Protein AF-0000000084942639 (afdb_homodimer)

pLDDT: mean 89.68, std 12.66, range [37.5, 98.88]

InterPro domains:
  IPR010310 Type VII secretion system ESAT-6-like [PF06013] (3-88)
  IPR010310 Type VII secretion system ESAT-6-like [TIGR03930] (3-90)
  IPR036689 ESAT-6-like superfamily [SSF140453] (2-95)

Foldseek 3Di:
DPDDPDALVVLLVVLVVLLVVLVVLVVVLVVVVVVLVVCVVVDDDDVSVVVSVVSVVCSVVSNVVSVVSNVSSVVSNVVSVVRVVVVVVVCVVVVVD/DPDDPDALVVLLVVLVVLLVVLVVLVVVLVVVVVVLVVCVVVDDDDVSVVVNVVSVVCSVVSNVVSVVSNVSSVVSNVVSVVRVVVVVVVCVVVVVD

Secondary structure (DSSP, 8-state):
-----S-HHHHHHHHHHHHHHHHHHHHHHHHHHHHHHHHHHH--SHHHHHHHHHHHHHHHHHHHHHHHHHHHHHHHHHHHHHHHHHHHHHHHHTT--/-----S-HHHHHHHHHHHHHHHHHHHHHHHHHHHHHHHHHHH--SHHHHHHHHHHHHHHHHHHHHHHHHHHHHHHHHHHHHHHHHHHHHHHHHTT--

Solvent-accessible surface area (backbone atoms only — not comparable to full-atom values): 9968 Å² total; per-residue (Å²): 126,53,65,66,79,64,54,43,67,57,32,42,54,51,18,49,51,29,40,52,48,20,52,50,49,50,48,50,51,53,54,47,54,54,50,50,54,52,44,59,73,37,46,45,55,72,72,56,48,54,52,50,53,52,45,64,65,37,48,61,52,44,51,48,46,27,52,50,31,40,50,48,17,52,50,29,42,52,51,18,5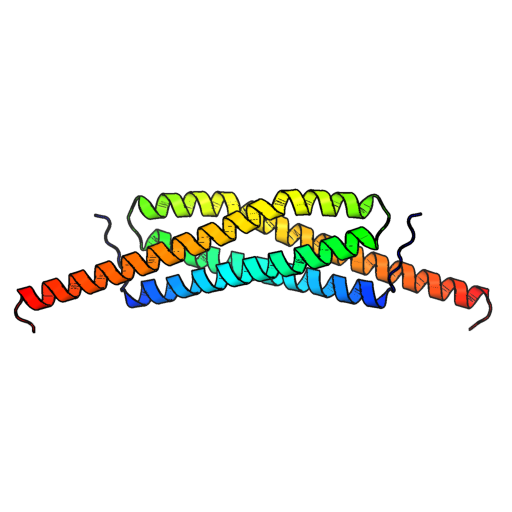0,52,48,50,52,49,53,50,52,50,36,53,72,70,58,69,103,127,52,65,65,77,63,53,41,66,55,32,42,54,51,17,49,52,29,39,52,48,20,52,50,49,50,50,49,50,53,55,48,53,54,50,49,55,54,46,59,72,37,46,46,54,72,73,57,47,56,53,51,52,53,46,63,63,37,47,60,51,44,50,49,45,27,52,50,30,40,51,49,16,52,50,29,43,51,52,19,50,52,48,51,51,49,52,51,52,52,37,54,72,68,56,70,104

Structure (mmCIF, N/CA/C/O backbone):
data_AF-0000000084942639-model_v1
#
loop_
_entity.id
_entity.type
_entity.pdbx_description
1 polymer 'ESAT-6-like protein'
#
loop_
_atom_site.group_PDB
_atom_site.id
_atom_site.type_symbol
_atom_site.label_atom_id
_atom_site.label_alt_id
_atom_site.label_comp_id
_atom_site.label_asym_id
_atom_site.label_entity_id
_atom_site.label_seq_id
_atom_site.pdbx_PDB_ins_code
_atom_site.Cartn_x
_atom_site.Cartn_y
_atom_site.Cartn_z
_atom_site.occupancy
_atom_site.B_iso_or_equiv
_atom_site.auth_seq_id
_atom_site.auth_comp_id
_atom_site.auth_asym_id
_atom_site.auth_atom_id
_atom_site.pdbx_PDB_model_num
ATOM 1 N N . MET A 1 1 ? -6.672 32.875 8.875 1 37.69 1 MET A N 1
ATOM 2 C CA . MET A 1 1 ? -5.816 31.703 8.766 1 37.69 1 MET A CA 1
ATOM 3 C C . MET A 1 1 ? -6.418 30.531 9.531 1 37.69 1 MET A C 1
ATOM 5 O O . MET A 1 1 ? -7.02 30.719 10.594 1 37.69 1 MET A O 1
ATOM 9 N N . GLY A 1 2 ? -6.871 29.438 8.836 1 47.56 2 GLY A N 1
ATOM 10 C CA . GLY A 1 2 ? -7.754 28.5 9.516 1 47.56 2 GLY A CA 1
ATOM 11 C C . GLY A 1 2 ? -7.117 27.859 10.734 1 47.56 2 GLY A C 1
ATOM 12 O O . GLY A 1 2 ? -5.891 27.812 10.852 1 47.56 2 GLY A O 1
ATOM 13 N N . GLN A 1 3 ? -7.633 27.953 11.875 1 55.88 3 GLN A N 1
ATOM 14 C CA . GLN A 1 3 ? -7.141 27.625 13.203 1 55.88 3 GLN A CA 1
ATOM 15 C C . GLN A 1 3 ? -6.754 26.156 13.305 1 55.88 3 GLN A C 1
ATOM 17 O O . GLN A 1 3 ? -7.527 25.281 12.914 1 55.88 3 GLN A O 1
ATOM 22 N N . ILE A 1 4 ? -5.469 25.828 13.211 1 61.69 4 ILE A N 1
ATOM 23 C CA . ILE A 1 4 ? -4.965 24.5 13.555 1 61.69 4 ILE A CA 1
ATOM 24 C C . ILE A 1 4 ? -5.184 24.25 15.047 1 61.69 4 ILE A C 1
ATOM 26 O O . ILE A 1 4 ? -4.719 25.016 15.891 1 61.69 4 ILE A O 1
ATOM 30 N N . ARG A 1 5 ? -6.113 23.344 15.359 1 74.81 5 ARG A N 1
ATOM 31 C CA . ARG A 1 5 ? -6.48 22.984 16.734 1 74.81 5 ARG A CA 1
ATOM 32 C C . ARG A 1 5 ? -5.695 21.781 17.219 1 74.81 5 ARG A C 1
ATOM 34 O O . ARG A 1 5 ? -6.25 20.906 17.891 1 74.81 5 ARG A O 1
ATOM 41 N N . VAL A 1 6 ? -4.559 21.594 16.703 1 83.69 6 VAL A N 1
ATOM 42 C CA . VAL A 1 6 ? -3.74 20.469 17.141 1 83.69 6 VAL A CA 1
ATOM 43 C C . VAL A 1 6 ? -2.377 20.969 17.609 1 83.69 6 VAL A C 1
ATOM 45 O O . VAL A 1 6 ? -1.886 21.984 17.125 1 83.69 6 VAL A O 1
ATOM 48 N N . SER A 1 7 ? -1.869 20.344 18.625 1 89.69 7 SER A N 1
ATOM 49 C CA . SER A 1 7 ? -0.554 20.719 19.141 1 89.69 7 SER A CA 1
ATOM 50 C C . SER A 1 7 ? 0.553 20.297 18.188 1 89.69 7 SER A C 1
ATOM 52 O O . SER A 1 7 ? 0.356 19.406 17.359 1 89.69 7 SER A O 1
ATOM 54 N N . PRO A 1 8 ? 1.707 20.953 18.297 1 93.5 8 PRO A N 1
ATOM 55 C CA . PRO A 1 8 ? 2.859 20.516 17.5 1 93.5 8 PRO A CA 1
ATOM 56 C C . PRO A 1 8 ? 3.219 19.047 17.734 1 93.5 8 PRO A C 1
ATOM 58 O O . PRO A 1 8 ? 3.607 18.359 16.797 1 93.5 8 PRO A O 1
ATOM 61 N N . GLU A 1 9 ? 3.051 18.594 18.938 1 94.81 9 GLU A N 1
ATOM 62 C CA . GLU A 1 9 ? 3.363 17.203 19.266 1 94.81 9 GLU A CA 1
ATOM 63 C C . GLU A 1 9 ? 2.438 16.25 18.531 1 94.81 9 GLU A C 1
ATOM 65 O O . GLU A 1 9 ? 2.879 15.203 18.031 1 94.81 9 GLU A O 1
ATOM 70 N N . THR A 1 10 ? 1.245 16.625 18.531 1 93.81 10 THR A N 1
ATOM 71 C CA . THR A 1 10 ? 0.276 15.797 17.828 1 93.81 10 THR A CA 1
ATOM 72 C C . THR A 1 10 ? 0.592 15.758 16.328 1 93.81 10 THR A C 1
ATOM 74 O O . THR A 1 10 ? 0.53 14.695 15.703 1 93.81 10 THR A O 1
ATOM 77 N N . LEU A 1 11 ? 0.961 16.859 15.711 1 94 11 LEU A N 1
ATOM 78 C CA . LEU A 1 11 ? 1.327 16.938 14.305 1 94 11 LEU A CA 1
ATOM 79 C C . LEU A 1 11 ? 2.531 16.047 14.008 1 94 11 LEU A C 1
ATOM 81 O O . LEU A 1 11 ? 2.572 15.375 12.977 1 94 11 LEU A O 1
ATOM 85 N N . GLN A 1 12 ? 3.416 16.047 14.922 1 97.12 12 GLN A N 1
ATOM 86 C CA . GLN A 1 12 ? 4.609 15.227 14.742 1 97.12 12 GLN A CA 1
ATOM 87 C C . GLN A 1 12 ? 4.266 13.742 14.789 1 97.12 12 GLN A C 1
ATOM 89 O O . GLN A 1 12 ? 4.832 12.938 14.047 1 97.12 12 GLN A O 1
ATOM 94 N N . THR A 1 13 ? 3.402 13.406 15.727 1 96.94 13 THR A N 1
ATOM 95 C CA . THR A 1 13 ? 2.969 12.016 15.828 1 96.94 13 THR A CA 1
ATOM 96 C C . THR A 1 13 ? 2.287 11.57 14.539 1 96.94 13 THR A C 1
ATOM 98 O O . THR A 1 13 ? 2.572 10.484 14.023 1 96.94 13 THR A O 1
ATOM 101 N N . ARG A 1 14 ? 1.437 12.367 14 1 95.44 14 ARG A N 1
ATOM 102 C CA . ARG A 1 14 ? 0.753 12.039 12.75 1 95.44 14 ARG A CA 1
ATOM 103 C C . ARG A 1 14 ? 1.741 11.961 11.594 1 95.44 14 ARG A C 1
ATOM 105 O O . ARG A 1 14 ? 1.619 11.086 10.727 1 95.44 14 ARG A O 1
ATOM 112 N N . ALA A 1 15 ? 2.66 12.875 11.562 1 97.94 15 ALA A N 1
ATOM 113 C CA . ALA A 1 15 ? 3.695 12.859 10.539 1 97.94 15 ALA A CA 1
ATOM 114 C C . ALA A 1 15 ? 4.422 11.516 10.516 1 97.94 15 ALA A C 1
ATOM 116 O O . ALA A 1 15 ? 4.676 10.961 9.445 1 97.94 15 ALA A O 1
ATOM 117 N N . ARG A 1 16 ? 4.691 11 11.68 1 98.44 16 ARG A N 1
ATOM 118 C CA . ARG A 1 16 ? 5.395 9.727 11.773 1 98.44 16 ARG A CA 1
ATOM 119 C C . ARG A 1 16 ? 4.539 8.586 11.234 1 98.44 16 ARG A C 1
ATOM 121 O O . ARG A 1 16 ? 5.062 7.633 10.648 1 98.44 16 ARG A O 1
ATOM 128 N N . GLU A 1 17 ? 3.273 8.672 11.5 1 98.38 17 GLU A N 1
ATOM 129 C CA . GLU A 1 17 ? 2.373 7.648 10.977 1 98.38 17 GLU A CA 1
ATOM 130 C C . GLU A 1 17 ? 2.359 7.652 9.453 1 98.38 17 GLU A C 1
ATOM 132 O O . GLU A 1 17 ? 2.359 6.59 8.82 1 98.38 17 GLU A O 1
ATOM 137 N N . TYR A 1 18 ? 2.332 8.805 8.875 1 98.5 18 TYR A N 1
ATOM 138 C CA . TYR A 1 18 ? 2.371 8.906 7.422 1 98.5 18 TYR A CA 1
ATOM 139 C C . TYR A 1 18 ? 3.707 8.422 6.875 1 98.5 18 TYR A C 1
ATOM 141 O O . TYR A 1 18 ? 3.758 7.766 5.832 1 98.5 18 TYR A O 1
ATOM 149 N N . ASN A 1 19 ? 4.738 8.773 7.512 1 98.88 19 ASN A N 1
ATOM 150 C CA . ASN A 1 19 ? 6.062 8.312 7.105 1 98.88 19 ASN A CA 1
ATOM 151 C C . ASN A 1 19 ? 6.16 6.793 7.137 1 98.88 19 ASN A C 1
ATOM 153 O O . ASN A 1 19 ? 6.637 6.176 6.184 1 98.88 19 ASN A O 1
ATOM 157 N N . LYS A 1 20 ? 5.738 6.219 8.25 1 98.81 20 LYS A N 1
ATOM 158 C CA . LYS A 1 20 ? 5.746 4.766 8.383 1 98.81 20 LYS A CA 1
ATOM 159 C C . LYS A 1 20 ? 4.926 4.105 7.281 1 98.81 20 LYS A C 1
ATOM 161 O O . LYS A 1 20 ? 5.367 3.125 6.676 1 98.81 20 LYS A O 1
ATOM 166 N N . ALA A 1 21 ? 3.758 4.645 7.051 1 98.81 21 ALA A N 1
ATOM 167 C CA . ALA A 1 21 ? 2.887 4.086 6.023 1 98.81 21 ALA A CA 1
ATOM 168 C C . ALA A 1 21 ? 3.531 4.188 4.645 1 98.81 21 ALA A C 1
ATOM 170 O O . ALA A 1 21 ? 3.486 3.236 3.857 1 98.81 21 ALA A O 1
ATOM 171 N N . SER A 1 22 ? 4.09 5.34 4.328 1 98.88 22 SER A N 1
ATOM 172 C CA . SER A 1 22 ? 4.77 5.523 3.049 1 98.88 22 SER A CA 1
ATOM 173 C C . SER A 1 22 ? 5.867 4.484 2.854 1 98.88 22 SER A C 1
ATOM 175 O O . SER A 1 22 ? 5.957 3.863 1.792 1 98.88 22 SER A O 1
ATOM 177 N N . ASN A 1 23 ? 6.668 4.246 3.873 1 98.81 23 ASN A N 1
ATOM 178 C CA . ASN A 1 23 ? 7.762 3.281 3.812 1 98.81 23 ASN A CA 1
ATOM 179 C C . ASN A 1 23 ? 7.242 1.854 3.652 1 98.81 23 ASN A C 1
ATOM 181 O O . ASN A 1 23 ? 7.809 1.064 2.896 1 98.81 23 ASN A O 1
ATOM 185 N N . GLU A 1 24 ? 6.199 1.551 4.383 1 98.75 24 GLU A N 1
ATOM 186 C CA . GLU A 1 24 ? 5.621 0.213 4.293 1 98.75 24 GLU A CA 1
ATOM 187 C C . GLU A 1 24 ? 5.059 -0.051 2.898 1 98.75 24 GLU A C 1
ATOM 189 O O . GLU A 1 24 ? 5.258 -1.131 2.338 1 98.75 24 GLU A O 1
ATOM 194 N N . VAL A 1 25 ? 4.371 0.909 2.336 1 98.81 25 VAL A N 1
ATOM 195 C CA . VAL A 1 25 ? 3.82 0.755 0.995 1 98.81 25 VAL A CA 1
ATOM 196 C C . VAL A 1 25 ? 4.953 0.546 -0.009 1 98.81 25 VAL A C 1
ATOM 198 O O . VAL A 1 25 ? 4.867 -0.328 -0.875 1 98.81 25 VAL A O 1
ATOM 201 N N . ASN A 1 26 ? 6 1.35 0.105 1 98.75 26 ASN A N 1
ATOM 202 C CA . ASN A 1 26 ? 7.141 1.211 -0.795 1 98.75 26 ASN A CA 1
ATOM 203 C C . ASN A 1 26 ? 7.785 -0.166 -0.671 1 98.75 26 ASN A C 1
ATOM 205 O O . ASN A 1 26 ? 8.18 -0.765 -1.675 1 98.75 26 ASN A O 1
ATOM 209 N N . SER A 1 27 ? 7.918 -0.622 0.522 1 98.69 27 SER A N 1
ATOM 210 C CA . SER A 1 27 ? 8.5 -1.937 0.761 1 98.69 27 SER A CA 1
ATOM 211 C C . SER A 1 27 ? 7.652 -3.041 0.145 1 98.69 27 SER A C 1
ATOM 213 O O . SER A 1 27 ? 8.18 -3.949 -0.505 1 98.69 27 SER A O 1
ATOM 215 N N . ILE A 1 28 ? 6.363 -2.949 0.352 1 98.69 28 ILE A N 1
ATOM 216 C CA . ILE A 1 28 ? 5.438 -3.928 -0.204 1 98.69 28 ILE A CA 1
ATOM 217 C C . ILE A 1 28 ? 5.539 -3.93 -1.728 1 98.69 28 ILE 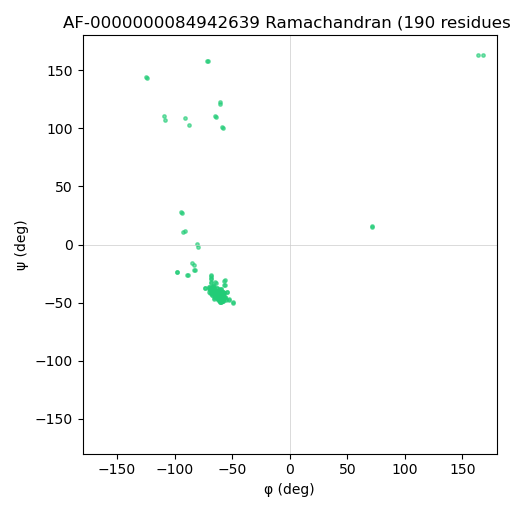A C 1
ATOM 219 O O . ILE A 1 28 ? 5.664 -4.988 -2.346 1 98.69 28 ILE A O 1
ATOM 223 N N . LEU A 1 29 ? 5.488 -2.773 -2.328 1 98.69 29 LEU A N 1
ATOM 224 C CA . LEU A 1 29 ? 5.562 -2.645 -3.779 1 98.69 29 LEU A CA 1
ATOM 225 C C . LEU A 1 29 ? 6.859 -3.24 -4.312 1 98.69 29 LEU A C 1
ATOM 227 O O . LEU A 1 29 ? 6.855 -3.943 -5.328 1 98.69 29 LEU A O 1
ATOM 231 N N . SER A 1 30 ? 7.957 -2.906 -3.65 1 98.19 30 SER A N 1
ATOM 232 C CA . SER A 1 30 ? 9.258 -3.426 -4.066 1 98.19 30 SER A CA 1
ATOM 233 C C . SER A 1 30 ? 9.289 -4.949 -4.004 1 98.19 30 SER A C 1
ATOM 235 O O . SER A 1 30 ? 9.695 -5.609 -4.961 1 98.19 30 SER A O 1
ATOM 237 N N . ASN A 1 31 ? 8.867 -5.512 -2.895 1 97.94 31 ASN A N 1
ATOM 238 C CA . ASN A 1 31 ? 8.828 -6.961 -2.723 1 97.94 31 ASN A CA 1
ATOM 239 C C . ASN A 1 31 ? 7.953 -7.625 -3.781 1 97.94 31 ASN A C 1
ATOM 241 O O . ASN A 1 31 ? 8.359 -8.617 -4.395 1 97.94 31 ASN A O 1
ATOM 245 N N . LEU A 1 32 ? 6.77 -7.082 -4.047 1 98.38 32 LEU A N 1
ATOM 246 C CA . LEU A 1 32 ? 5.82 -7.672 -4.984 1 98.38 32 LEU A CA 1
ATOM 247 C C . LEU A 1 32 ? 6.324 -7.551 -6.418 1 98.38 32 LEU A C 1
ATOM 249 O O . LEU A 1 32 ? 6.051 -8.414 -7.25 1 98.38 32 LEU A O 1
ATOM 253 N N . THR A 1 33 ? 6.973 -6.438 -6.707 1 97.5 33 THR A N 1
ATOM 254 C CA . THR A 1 33 ? 7.559 -6.289 -8.039 1 97.5 33 THR A CA 1
ATOM 255 C C . THR A 1 33 ? 8.531 -7.43 -8.328 1 97.5 33 THR A C 1
ATOM 257 O O . THR A 1 33 ? 8.508 -8 -9.422 1 97.5 33 THR A O 1
ATOM 260 N N . GLY A 1 34 ? 9.352 -7.801 -7.328 1 95.44 34 GLY A N 1
ATOM 261 C CA . GLY A 1 34 ? 10.234 -8.945 -7.477 1 95.44 34 GLY A CA 1
ATOM 262 C C . GLY A 1 34 ? 9.492 -10.258 -7.645 1 95.44 34 GLY A C 1
ATOM 263 O O . GLY A 1 34 ? 9.828 -11.062 -8.516 1 95.44 34 GLY A O 1
ATOM 264 N N . LEU A 1 35 ? 8.484 -10.461 -6.863 1 94.19 35 LEU A N 1
ATOM 265 C CA . LEU A 1 35 ? 7.688 -11.68 -6.934 1 94.19 35 LEU A CA 1
ATOM 266 C C . LEU A 1 35 ? 6.992 -11.797 -8.289 1 94.19 35 LEU A C 1
ATOM 268 O O . LEU A 1 35 ? 6.957 -12.875 -8.883 1 94.19 35 LEU A O 1
ATOM 272 N N . GLN A 1 36 ? 6.465 -10.695 -8.727 1 93.5 36 GLN A N 1
ATOM 273 C CA . GLN A 1 36 ? 5.773 -10.672 -10.008 1 93.5 36 GLN A CA 1
ATOM 274 C C . GLN A 1 36 ? 6.719 -11.023 -11.148 1 93.5 36 GLN A C 1
ATOM 276 O O . GLN A 1 36 ? 6.348 -11.766 -12.062 1 93.5 36 GLN A O 1
ATOM 281 N N . GLN A 1 37 ? 7.902 -10.531 -11.172 1 90.31 37 GLN A N 1
ATOM 282 C CA . GLN A 1 37 ? 8.898 -10.844 -12.188 1 90.31 37 GLN A CA 1
ATOM 283 C C . GLN A 1 37 ? 9.242 -12.328 -12.188 1 90.31 37 GLN A C 1
ATOM 285 O O . GLN A 1 37 ? 9.344 -12.953 -13.25 1 90.31 37 GLN A O 1
ATOM 290 N N . THR A 1 38 ? 9.406 -12.867 -11.008 1 89.19 38 THR A N 1
ATOM 291 C CA . THR A 1 38 ? 9.703 -14.289 -10.867 1 89.19 38 THR A CA 1
ATOM 292 C C . THR A 1 38 ? 8.547 -15.141 -11.383 1 89.19 38 THR A C 1
ATOM 294 O O . THR A 1 38 ? 8.766 -16.094 -12.133 1 89.19 38 THR A O 1
ATOM 297 N N . LEU A 1 39 ? 7.344 -14.758 -11.031 1 87.12 39 LEU A N 1
ATOM 298 C CA . LEU A 1 39 ? 6.152 -15.5 -11.445 1 87.12 39 LEU A CA 1
ATOM 299 C C . LEU A 1 39 ? 5.988 -15.445 -12.961 1 87.12 39 LEU A C 1
ATOM 301 O O . LEU A 1 39 ? 5.645 -16.453 -13.586 1 87.12 39 LEU A O 1
ATOM 305 N N . ALA A 1 40 ? 6.152 -14.297 -13.484 1 83.75 40 ALA A N 1
ATOM 306 C CA . ALA A 1 40 ? 6.031 -14.133 -14.93 1 83.75 40 ALA A CA 1
ATOM 307 C C . ALA A 1 40 ? 6.992 -15.055 -15.672 1 83.75 40 ALA A C 1
ATOM 309 O O . ALA A 1 40 ? 6.684 -15.547 -16.75 1 83.75 40 ALA A O 1
ATOM 310 N N . SER A 1 41 ? 8.141 -15.352 -15.062 1 83.44 41 SER A N 1
ATOM 311 C CA . SER A 1 41 ? 9.148 -16.188 -15.703 1 83.44 41 SER A CA 1
ATOM 312 C C . SER A 1 41 ? 8.828 -17.672 -15.516 1 83.44 41 SER A C 1
ATOM 314 O O . SER A 1 41 ? 9.32 -18.516 -16.266 1 83.44 41 SER A O 1
ATOM 316 N N . GLU A 1 42 ? 8.078 -17.953 -14.539 1 79.38 42 GLU A N 1
ATOM 317 C CA . GLU A 1 42 ? 7.805 -19.344 -14.172 1 79.38 42 GLU A CA 1
ATOM 318 C C . GLU A 1 42 ? 6.477 -19.812 -14.75 1 79.38 42 GLU A C 1
ATOM 320 O O . GLU A 1 42 ? 6.234 -21.016 -14.859 1 79.38 42 GLU A O 1
ATOM 325 N N . TRP A 1 43 ? 5.648 -18.828 -15.008 1 72.25 43 TRP A N 1
ATOM 326 C CA . TRP A 1 43 ? 4.285 -19.156 -15.414 1 72.25 43 TRP A CA 1
ATOM 327 C C . TRP A 1 43 ? 4.07 -18.828 -16.891 1 72.25 43 TRP A C 1
ATOM 329 O O . TRP A 1 43 ? 4.434 -17.75 -17.359 1 72.25 43 TRP A O 1
ATOM 339 N N . GLU A 1 44 ? 3.934 -19.953 -17.641 1 67.06 44 GLU A N 1
ATOM 340 C CA . GLU A 1 44 ? 3.535 -19.781 -19.047 1 67.06 44 GLU A CA 1
ATOM 341 C C . GLU A 1 44 ? 2.018 -19.828 -19.188 1 67.06 44 GLU A C 1
ATOM 343 O O . GLU A 1 44 ? 1.348 -20.656 -18.578 1 67.06 44 GLU A O 1
ATOM 348 N N . GLY A 1 45 ? 1.36 -18.594 -19.5 1 68 45 GLY A N 1
ATOM 349 C CA . GLY A 1 45 ? -0.061 -18.688 -19.781 1 68 45 GLY A CA 1
ATOM 350 C C . GLY A 1 45 ? -0.778 -17.359 -19.719 1 68 45 GLY A C 1
ATOM 351 O O . GLY A 1 45 ? -0.272 -16.406 -19.125 1 68 45 GLY A O 1
ATOM 352 N N . GLN A 1 46 ? -1.914 -17.438 -20.312 1 68.38 46 GLN A N 1
ATOM 353 C CA . GLN A 1 46 ? -2.738 -16.25 -20.531 1 68.38 46 GLN A CA 1
ATOM 354 C C . GLN A 1 46 ? -3.277 -15.703 -19.203 1 68.38 46 GLN A C 1
ATOM 356 O O . GLN A 1 46 ? -3.438 -14.492 -19.047 1 68.38 46 GLN A O 1
ATOM 361 N N . ALA A 1 47 ? -3.473 -16.625 -18.234 1 68.75 47 ALA A N 1
ATOM 362 C CA . ALA A 1 47 ? -4.113 -16.172 -17 1 68.75 47 ALA A CA 1
ATOM 363 C C . ALA A 1 47 ? -3.225 -15.188 -16.234 1 68.75 47 ALA A C 1
ATOM 365 O O . ALA A 1 47 ? -3.699 -14.156 -15.766 1 68.75 47 ALA A O 1
ATOM 366 N N . PHE A 1 48 ? -1.963 -15.398 -16.266 1 79.62 48 PHE A N 1
ATOM 367 C CA . PHE A 1 48 ? -1.075 -14.539 -15.492 1 79.62 48 PHE A CA 1
ATOM 368 C C . PHE A 1 48 ? -0.76 -13.258 -16.25 1 79.62 48 PHE A C 1
ATOM 370 O O . PHE A 1 48 ? -0.426 -12.242 -15.648 1 79.62 48 PHE A O 1
ATOM 377 N N . GLN A 1 49 ? -1.011 -13.359 -17.469 1 86.12 49 GLN A N 1
ATOM 378 C CA . GLN A 1 49 ? -0.778 -12.156 -18.266 1 86.12 49 GLN A CA 1
ATOM 379 C C . GLN A 1 49 ? -1.766 -11.055 -17.891 1 86.12 49 GLN A C 1
ATOM 381 O O . GLN A 1 49 ? -1.408 -9.875 -17.875 1 86.12 49 GLN A O 1
ATOM 386 N N . GLY A 1 50 ? -2.967 -11.445 -17.625 1 89.75 50 GLY A N 1
ATOM 387 C CA . GLY A 1 50 ? -3.959 -10.477 -17.188 1 89.75 50 GLY A CA 1
ATOM 388 C C . GLY A 1 50 ? -3.621 -9.828 -15.859 1 89.75 50 GLY A C 1
ATOM 389 O O . GLY A 1 50 ? -3.713 -8.609 -15.711 1 89.75 50 GLY A O 1
ATOM 390 N N . PHE A 1 51 ? -3.141 -10.664 -14.992 1 92.69 51 PHE A N 1
ATOM 391 C CA . PHE A 1 51 ? -2.754 -10.141 -13.688 1 92.69 51 PHE A CA 1
ATOM 392 C C . PHE A 1 51 ? -1.545 -9.219 -13.812 1 92.69 51 PHE A C 1
ATOM 394 O O . PHE A 1 51 ? -1.488 -8.172 -13.164 1 92.69 51 PHE A O 1
ATOM 401 N N . ASP A 1 52 ? -0.645 -9.664 -14.586 1 93.12 52 ASP A N 1
ATOM 402 C CA . ASP A 1 52 ? 0.561 -8.867 -14.797 1 93.12 52 ASP A CA 1
ATOM 403 C C . ASP A 1 52 ? 0.22 -7.5 -15.375 1 93.12 52 ASP A C 1
ATOM 405 O O . ASP A 1 52 ? 0.773 -6.484 -14.953 1 93.12 52 ASP A O 1
ATOM 409 N N . ARG A 1 53 ? -0.66 -7.457 -16.344 1 94.56 53 ARG A N 1
ATOM 410 C CA . ARG A 1 53 ? -1.085 -6.203 -16.953 1 94.56 53 ARG A CA 1
ATOM 411 C C . ARG A 1 53 ? -1.725 -5.277 -15.922 1 94.56 53 ARG A C 1
ATOM 413 O O . ARG A 1 53 ? -1.393 -4.094 -15.852 1 94.56 53 ARG A O 1
ATOM 420 N N . GLN A 1 54 ? -2.627 -5.859 -15.188 1 96.56 54 GLN A N 1
ATOM 421 C CA . GLN A 1 54 ? -3.289 -5.059 -14.164 1 96.56 54 GLN A CA 1
ATOM 422 C C . GLN A 1 54 ? -2.289 -4.562 -13.125 1 96.56 54 GLN A C 1
ATOM 424 O O . GLN A 1 54 ? -2.369 -3.418 -12.672 1 96.56 54 GLN A O 1
ATOM 429 N N . PHE A 1 55 ? -1.376 -5.375 -12.727 1 97.88 55 PHE A N 1
ATOM 430 C CA . PHE A 1 55 ? -0.343 -5.004 -11.766 1 97.88 55 PHE A CA 1
ATOM 431 C C . PHE A 1 55 ? 0.461 -3.812 -12.266 1 97.88 55 PHE A C 1
ATOM 433 O O . PHE A 1 55 ? 0.655 -2.836 -11.539 1 97.88 55 PHE A O 1
ATOM 440 N N . ASN A 1 56 ? 0.868 -3.889 -13.438 1 97.06 56 ASN A N 1
ATOM 441 C CA . ASN A 1 56 ? 1.706 -2.844 -14.016 1 97.06 56 ASN A CA 1
ATOM 442 C C . ASN A 1 56 ? 0.931 -1.544 -14.203 1 97.06 56 ASN A C 1
ATOM 444 O O . ASN A 1 56 ? 1.511 -0.457 -14.156 1 97.06 56 ASN A O 1
ATOM 448 N N . GLU A 1 57 ? -0.35 -1.624 -14.359 1 98.12 57 GLU A N 1
ATOM 449 C CA . GLU A 1 57 ? -1.201 -0.442 -14.461 1 98.12 57 GLU A CA 1
ATOM 450 C C . GLU A 1 57 ? -1.372 0.234 -13.102 1 98.12 57 GLU A C 1
ATOM 452 O O . GLU A 1 57 ? -1.397 1.464 -13.016 1 98.12 57 GLU A O 1
ATOM 457 N N . LEU A 1 58 ? -1.453 -0.574 -12.141 1 98.56 58 LEU A N 1
ATOM 458 C CA . LEU A 1 58 ? -1.778 -0.046 -10.82 1 98.56 58 LEU A CA 1
ATOM 459 C C . LEU A 1 58 ? -0.513 0.352 -10.07 1 98.56 58 LEU A C 1
ATOM 461 O O . LEU A 1 58 ? -0.551 1.227 -9.195 1 98.56 58 LEU A O 1
ATOM 465 N N . LYS A 1 59 ? 0.61 -0.265 -10.391 1 98.56 59 LYS A N 1
ATOM 466 C CA . LYS A 1 59 ? 1.873 -0.056 -9.688 1 98.56 59 LYS A CA 1
ATOM 467 C C . LYS A 1 59 ? 2.221 1.428 -9.609 1 98.56 59 LYS A C 1
ATOM 469 O O . LYS A 1 59 ? 2.527 1.944 -8.531 1 98.56 59 LYS A O 1
ATOM 474 N N . PRO A 1 60 ? 2.133 2.189 -10.672 1 98.5 60 PRO A N 1
ATOM 475 C CA . PRO A 1 60 ? 2.475 3.611 -10.586 1 98.5 60 PRO A CA 1
ATOM 476 C C . PRO A 1 60 ? 1.522 4.391 -9.68 1 98.5 60 PRO A C 1
ATOM 478 O O . PRO A 1 60 ? 1.929 5.367 -9.047 1 98.5 60 PRO A O 1
ATOM 481 N N . LYS A 1 61 ? 0.292 3.998 -9.633 1 98.69 61 LYS A N 1
ATOM 482 C CA . LYS A 1 61 ? -0.67 4.672 -8.766 1 98.69 61 LYS A CA 1
ATOM 483 C C . LYS A 1 61 ? -0.364 4.41 -7.293 1 98.69 61 LYS A C 1
ATOM 485 O O . LYS A 1 61 ? -0.504 5.305 -6.453 1 98.69 61 LYS A O 1
ATOM 490 N N . VAL A 1 62 ? 0.027 3.242 -6.996 1 98.75 62 VAL A N 1
ATOM 491 C CA . VAL A 1 62 ? 0.415 2.896 -5.633 1 98.75 62 VAL A CA 1
ATOM 492 C C . VAL A 1 62 ? 1.671 3.668 -5.242 1 98.75 62 VAL A C 1
ATOM 494 O O . VAL A 1 62 ? 1.786 4.145 -4.109 1 98.75 62 VAL A O 1
ATOM 497 N N . ARG A 1 63 ? 2.6 3.768 -6.152 1 98.75 63 ARG A N 1
ATOM 498 C CA . ARG A 1 63 ? 3.795 4.566 -5.902 1 98.75 63 ARG A CA 1
ATOM 499 C C . ARG A 1 63 ? 3.438 6.027 -5.652 1 98.75 63 ARG A C 1
ATOM 501 O O . ARG A 1 63 ? 3.98 6.656 -4.742 1 98.75 63 ARG A O 1
ATOM 508 N N . GLU A 1 64 ? 2.568 6.52 -6.457 1 98.81 64 GLU A N 1
ATOM 509 C CA . GLU A 1 64 ? 2.096 7.887 -6.266 1 98.81 64 GLU A CA 1
ATOM 510 C C . GLU A 1 64 ? 1.474 8.07 -4.887 1 98.81 64 GLU A C 1
ATOM 512 O O . GLU A 1 64 ? 1.645 9.109 -4.254 1 98.81 64 GLU A O 1
ATOM 517 N N . PHE A 1 65 ? 0.75 7.109 -4.5 1 98.81 65 PHE A N 1
ATOM 518 C CA . PHE A 1 65 ? 0.149 7.148 -3.172 1 98.81 65 PHE A CA 1
ATOM 519 C C . PHE A 1 65 ? 1.223 7.234 -2.094 1 98.81 65 PHE A C 1
ATOM 521 O O . PHE A 1 65 ? 1.143 8.078 -1.196 1 98.81 65 PHE A O 1
ATOM 528 N N . ALA A 1 66 ? 2.232 6.391 -2.17 1 98.81 66 ALA A N 1
ATOM 529 C CA . ALA A 1 66 ? 3.326 6.438 -1.202 1 98.81 66 ALA A CA 1
ATOM 530 C C . ALA A 1 66 ? 3.996 7.809 -1.195 1 98.81 66 ALA A C 1
ATOM 532 O O . ALA A 1 66 ? 4.34 8.336 -0.133 1 98.81 66 ALA A O 1
ATOM 533 N N . GLU A 1 67 ? 4.188 8.391 -2.332 1 98.81 67 GLU A N 1
ATOM 534 C CA . GLU A 1 67 ? 4.797 9.711 -2.451 1 98.81 67 GLU A CA 1
ATOM 535 C C . GLU A 1 67 ? 3.926 10.781 -1.796 1 98.81 67 GLU A C 1
ATOM 537 O O . GLU A 1 67 ? 4.438 11.695 -1.142 1 98.81 67 GLU A O 1
ATOM 542 N N . LEU A 1 68 ? 2.629 10.68 -2.08 1 98.62 68 LEU A N 1
ATOM 543 C CA . LEU A 1 68 ? 1.694 11.602 -1.443 1 98.62 68 LEU A CA 1
ATOM 544 C C . LEU A 1 68 ? 1.82 11.547 0.075 1 98.62 68 LEU A C 1
ATOM 546 O O . LEU A 1 68 ? 1.853 12.578 0.74 1 98.62 68 LEU A O 1
ATOM 550 N N . LEU A 1 69 ? 1.852 10.328 0.636 1 98.75 69 LEU A N 1
ATOM 551 C CA . LEU A 1 69 ? 1.975 10.148 2.078 1 98.75 69 LEU A CA 1
ATOM 552 C C . LEU A 1 69 ? 3.246 10.812 2.602 1 98.75 69 LEU A C 1
ATOM 554 O O . LEU A 1 69 ? 3.236 11.422 3.67 1 98.75 69 LEU A O 1
ATOM 558 N N . GLU A 1 70 ? 4.312 10.656 1.898 1 98.69 70 GLU A N 1
ATOM 559 C CA . GLU A 1 70 ? 5.566 11.297 2.281 1 98.69 70 GLU A CA 1
ATOM 560 C C . GLU A 1 70 ? 5.438 12.812 2.26 1 98.69 70 GLU A C 1
ATOM 562 O O . GLU A 1 70 ? 5.949 13.5 3.15 1 98.69 70 GLU A O 1
ATOM 567 N N . GLN A 1 71 ? 4.793 13.352 1.274 1 97.81 71 GLN A N 1
ATOM 568 C CA . GLN A 1 71 ? 4.57 14.797 1.191 1 97.81 71 GLN A CA 1
ATOM 569 C C . GLN A 1 71 ? 3.738 15.289 2.369 1 97.81 71 GLN A C 1
ATOM 571 O O . GLN A 1 71 ? 4.008 16.359 2.922 1 97.81 71 GLN A O 1
ATOM 576 N N . ILE A 1 72 ? 2.756 14.539 2.68 1 96.62 72 ILE A N 1
ATOM 577 C CA . ILE A 1 72 ? 1.931 14.898 3.828 1 96.62 72 ILE A CA 1
ATOM 578 C C . ILE A 1 72 ? 2.781 14.898 5.098 1 96.62 72 ILE A C 1
ATOM 580 O O .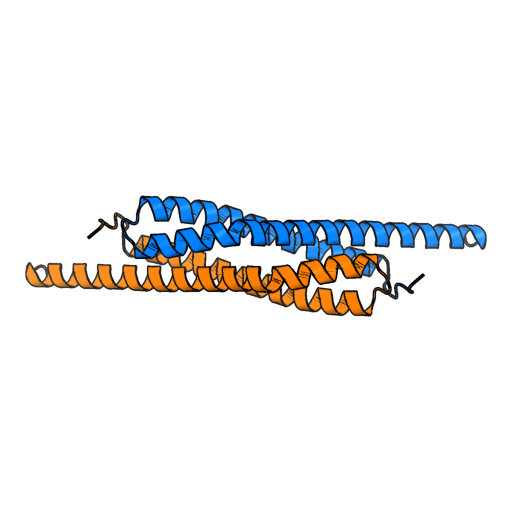 ILE A 1 72 ? 2.701 15.828 5.906 1 96.62 72 ILE A O 1
ATOM 584 N N . ASN A 1 73 ? 3.543 13.828 5.262 1 97.88 73 ASN A N 1
ATOM 585 C CA . ASN A 1 73 ? 4.48 13.773 6.379 1 97.88 73 ASN A CA 1
ATOM 586 C C . ASN A 1 73 ? 5.328 15.039 6.461 1 97.88 73 ASN A C 1
ATOM 588 O O . ASN A 1 73 ? 5.398 15.68 7.512 1 97.88 73 ASN A O 1
ATOM 592 N N . LEU A 1 74 ? 5.898 15.422 5.379 1 97.69 74 LEU A N 1
ATOM 593 C CA . LEU A 1 74 ? 6.793 16.578 5.348 1 97.69 74 LEU A CA 1
ATOM 594 C C . LEU A 1 74 ? 6.039 17.859 5.688 1 97.69 74 LEU A C 1
ATOM 596 O O . LEU A 1 74 ? 6.555 18.719 6.406 1 97.69 74 LEU A O 1
ATOM 600 N N . GLN A 1 75 ? 4.828 17.953 5.168 1 94 75 GLN A N 1
ATOM 601 C CA . GLN A 1 75 ? 4 19.125 5.457 1 94 75 GLN A CA 1
ATOM 602 C C . GLN A 1 75 ? 3.641 19.188 6.938 1 94 75 GLN A C 1
ATOM 604 O O . GLN A 1 75 ? 3.639 20.266 7.535 1 94 75 GLN A O 1
ATOM 609 N N . LEU A 1 76 ? 3.303 18.078 7.539 1 95.06 76 LEU A N 1
ATOM 610 C CA . LEU A 1 76 ? 2.936 18.016 8.953 1 95.06 76 LEU A CA 1
ATOM 611 C C . LEU A 1 76 ? 4.129 18.359 9.836 1 95.06 76 LEU A C 1
ATOM 613 O O . LEU A 1 76 ? 3.984 19.094 10.82 1 95.06 76 LEU A O 1
ATOM 617 N N . VAL A 1 77 ? 5.285 17.875 9.484 1 97.06 77 VAL A N 1
ATOM 618 C CA . VAL A 1 77 ? 6.5 18.188 10.234 1 97.06 77 VAL A CA 1
ATOM 619 C C . VAL A 1 77 ? 6.773 19.688 10.164 1 97.06 77 VAL A C 1
ATOM 621 O O . VAL A 1 77 ? 7.074 20.312 11.18 1 97.06 77 VAL A O 1
ATOM 624 N N . SER A 1 78 ? 6.676 20.219 8.969 1 95.56 78 SER A N 1
ATOM 625 C CA . SER A 1 78 ? 6.902 21.641 8.773 1 95.56 78 SER A CA 1
ATOM 626 C C . SER A 1 78 ? 5.914 22.484 9.586 1 95.56 78 SER A C 1
ATOM 628 O O . SER A 1 78 ? 6.297 23.469 10.219 1 95.56 78 SER A O 1
ATOM 630 N N . ALA A 1 79 ? 4.648 22.078 9.539 1 91.81 79 ALA A N 1
ATOM 631 C CA . ALA A 1 79 ? 3.619 22.781 10.305 1 91.81 79 ALA A CA 1
ATOM 632 C C . ALA A 1 79 ? 3.914 22.719 11.805 1 91.81 79 ALA A C 1
ATOM 634 O O . ALA A 1 79 ? 3.773 23.719 12.508 1 91.81 79 ALA A O 1
ATOM 635 N N . ALA A 1 80 ? 4.309 21.562 12.266 1 93.88 80 ALA A N 1
ATOM 636 C CA . ALA A 1 80 ? 4.645 21.391 13.68 1 93.88 80 ALA A CA 1
ATOM 637 C C . ALA A 1 80 ? 5.789 22.312 14.086 1 93.88 80 ALA A C 1
ATOM 639 O O . ALA A 1 80 ? 5.734 22.953 15.141 1 93.88 80 ALA A O 1
ATOM 640 N N . ARG A 1 81 ? 6.766 22.422 13.305 1 95.75 81 ARG A N 1
ATOM 641 C CA . ARG A 1 81 ? 7.922 23.266 13.57 1 95.75 81 ARG A CA 1
ATOM 642 C C . ARG A 1 81 ? 7.523 24.734 13.594 1 95.75 81 ARG A C 1
ATOM 644 O O . ARG A 1 81 ? 7.969 25.484 14.461 1 95.75 81 ARG A O 1
ATOM 651 N N . ALA A 1 82 ? 6.734 25.156 12.648 1 92.69 82 ALA A N 1
ATOM 652 C CA . ALA A 1 82 ? 6.273 26.531 12.586 1 92.69 82 ALA A CA 1
ATOM 653 C C . ALA A 1 82 ? 5.492 26.906 13.844 1 92.69 82 ALA A C 1
ATOM 655 O O . ALA A 1 82 ? 5.645 28.016 14.367 1 92.69 82 ALA A O 1
ATOM 656 N N . MET A 1 83 ? 4.75 26.047 14.32 1 89.5 83 MET A N 1
ATOM 657 C CA . MET A 1 83 ? 3.971 26.266 15.531 1 89.5 83 MET A CA 1
ATOM 658 C C . MET A 1 83 ? 4.887 26.438 16.75 1 89.5 83 MET A C 1
ATOM 660 O O . MET A 1 83 ? 4.656 27.297 17.594 1 89.5 83 MET A O 1
ATOM 664 N N . GLU A 1 84 ? 5.824 25.531 16.812 1 92.25 84 GLU A N 1
ATOM 665 C CA . GLU A 1 84 ? 6.773 25.609 17.922 1 92.25 84 GLU A CA 1
ATOM 666 C C . GLU A 1 84 ? 7.539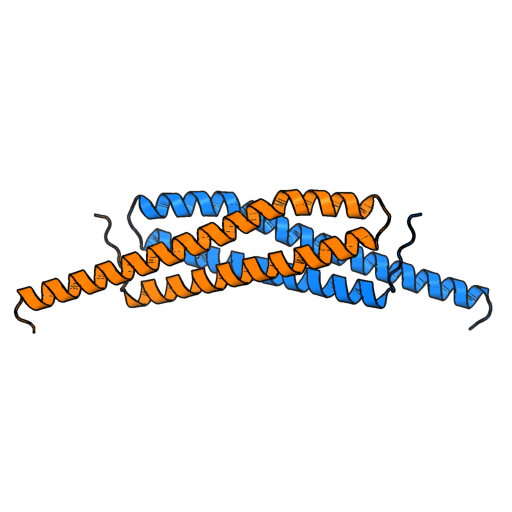 26.922 17.906 1 92.25 84 GLU A C 1
ATOM 668 O O . GLU A 1 84 ? 7.754 27.547 18.953 1 92.25 84 GLU A O 1
ATOM 673 N N . GLU A 1 85 ? 7.922 27.328 16.828 1 92.31 85 GLU A N 1
ATOM 674 C CA . GLU A 1 85 ? 8.648 28.594 16.688 1 92.31 85 GLU A CA 1
ATOM 675 C C . GLU A 1 85 ? 7.777 29.781 17.062 1 92.31 85 GLU A C 1
ATOM 677 O O . GLU A 1 85 ? 8.25 30.734 17.688 1 92.31 85 GLU A O 1
ATOM 682 N N . HIS A 1 86 ? 6.547 29.719 16.656 1 87.12 86 HIS A N 1
ATOM 683 C CA . HIS A 1 86 ? 5.605 30.766 16.984 1 87.12 86 HIS A CA 1
ATOM 684 C C . HIS A 1 86 ? 5.383 30.859 18.5 1 87.12 86 HIS A C 1
ATOM 686 O O . HIS A 1 86 ? 5.387 31.953 19.062 1 87.12 86 HIS A O 1
ATOM 692 N N . ASP A 1 87 ? 5.23 29.734 19.078 1 85.5 87 ASP A N 1
ATOM 693 C CA . ASP A 1 87 ? 5.023 29.703 20.531 1 85.5 87 ASP A CA 1
ATOM 694 C C . ASP A 1 87 ? 6.234 30.25 21.266 1 85.5 87 ASP A C 1
ATOM 696 O O . ASP A 1 87 ? 6.086 30.969 22.266 1 85.5 87 ASP A O 1
ATOM 700 N N . GLN A 1 88 ? 7.363 29.922 20.812 1 86.69 88 GLN A N 1
ATOM 701 C CA . GLN A 1 88 ? 8.586 30.422 21.438 1 86.69 88 GLN A CA 1
ATOM 702 C C . GLN A 1 88 ? 8.703 31.938 21.25 1 86.69 88 GLN A C 1
ATOM 704 O O . GLN A 1 88 ? 9.102 32.656 22.188 1 86.69 88 GLN A O 1
ATOM 709 N N . ALA A 1 89 ? 8.352 32.406 20.156 1 87.69 89 ALA A N 1
ATOM 710 C CA . ALA A 1 89 ? 8.422 33.844 19.859 1 87.69 89 ALA A CA 1
ATOM 711 C C . ALA A 1 89 ? 7.445 34.625 20.734 1 87.69 89 ALA A C 1
ATOM 713 O O . ALA A 1 89 ? 7.773 35.719 21.219 1 87.69 89 ALA A O 1
ATOM 714 N N . LEU A 1 90 ? 6.355 34.094 20.969 1 83.25 90 LEU A N 1
ATOM 715 C CA . LEU A 1 90 ? 5.348 34.719 21.812 1 83.25 90 LEU A CA 1
ATOM 716 C C . LEU A 1 90 ? 5.793 34.75 23.266 1 83.25 90 LEU A C 1
ATOM 718 O O . LEU A 1 90 ? 5.578 35.75 23.969 1 83.25 90 LEU A O 1
ATOM 722 N N . SER A 1 91 ? 6.383 33.594 23.625 1 85.06 91 SER A N 1
ATOM 723 C CA . SER A 1 91 ? 6.867 33.5 25 1 85.06 91 SER A CA 1
ATOM 724 C C . SER A 1 91 ? 7.961 34.531 25.266 1 85.06 91 SER A C 1
ATOM 726 O O . SER A 1 91 ? 8.008 35.156 26.344 1 85.06 91 SER A O 1
ATOM 728 N N . GLN A 1 92 ? 8.773 34.781 24.391 1 81.88 92 GLN A N 1
ATOM 729 C CA . GLN A 1 92 ? 9.852 35.75 24.516 1 81.88 92 GLN A CA 1
ATOM 730 C C . GLN A 1 92 ? 9.305 37.188 24.531 1 81.88 92 GLN A C 1
ATOM 732 O O . GLN A 1 92 ? 9.797 38.031 25.281 1 81.88 92 GLN A O 1
ATOM 737 N N . LYS A 1 93 ? 8.344 37.406 23.766 1 80.62 93 LYS A N 1
ATOM 738 C CA . LYS A 1 93 ? 7.742 38.75 23.688 1 80.62 93 LYS A CA 1
ATOM 739 C C . LYS A 1 93 ? 7.016 39.094 25 1 80.62 93 LYS A C 1
ATOM 741 O O . LYS A 1 93 ? 6.996 40.25 25.422 1 80.62 93 LYS A O 1
ATOM 746 N N . PHE A 1 94 ? 6.484 38.125 25.609 1 79.81 94 PHE A N 1
ATOM 747 C CA . PHE A 1 94 ? 5.746 38.375 26.844 1 79.81 94 PHE A CA 1
ATOM 748 C C . PHE A 1 94 ? 6.664 38.25 28.047 1 79.81 94 PHE A C 1
ATOM 750 O O . PHE A 1 94 ? 6.227 38.438 29.188 1 79.81 94 PHE A O 1
ATOM 757 N N . GLY A 1 95 ? 7.891 38.188 27.812 1 70.75 95 GLY A N 1
ATOM 758 C CA . GLY A 1 95 ? 8.891 38.219 28.875 1 70.75 95 GLY A CA 1
ATOM 759 C C . GLY A 1 95 ? 8.938 36.969 29.703 1 70.75 95 GLY A C 1
ATOM 760 O O . GLY A 1 95 ? 9.336 37 30.859 1 70.75 95 GLY A O 1
ATOM 761 N N . LEU A 1 96 ? 8.25 35.906 29.078 1 63.34 96 LEU A N 1
ATOM 762 C CA . LEU A 1 96 ? 8.164 34.719 29.906 1 63.34 96 LEU A CA 1
ATOM 763 C C . LEU A 1 96 ? 9.461 33.906 29.859 1 63.34 96 LEU A C 1
ATOM 765 O O . LEU A 1 96 ? 9.594 32.906 30.547 1 63.34 96 LEU A O 1
ATOM 769 N N . ASN A 1 97 ? 10.328 34.375 29.172 1 53.66 97 ASN A N 1
ATOM 770 C CA . ASN A 1 97 ? 11.625 33.75 29.422 1 53.66 97 ASN A CA 1
ATOM 771 C C . ASN A 1 97 ? 12.367 34.469 30.562 1 53.66 97 ASN A C 1
ATOM 773 O O . ASN A 1 97 ? 12.258 35.688 30.703 1 53.66 97 ASN A O 1
ATOM 777 N N . MET B 1 1 ? 0.028 -26.391 -23.109 1 37.5 1 MET B N 1
ATOM 778 C CA . MET B 1 1 ? -0.267 -25.797 -21.812 1 37.5 1 MET B CA 1
ATOM 779 C C . MET B 1 1 ? 1.01 -25.328 -21.125 1 37.5 1 MET B C 1
ATOM 781 O O . MET B 1 1 ? 2.059 -25.953 -21.234 1 37.5 1 MET B O 1
ATOM 785 N N . GLY B 1 2 ? 1.218 -23.969 -20.938 1 47.47 2 GLY B N 1
ATOM 786 C CA . GLY B 1 2 ? 2.559 -23.5 -20.625 1 47.47 2 GLY B CA 1
ATOM 787 C C . GLY B 1 2 ? 3.113 -24.062 -19.344 1 47.47 2 GLY B C 1
ATOM 788 O O . GLY B 1 2 ? 2.354 -24.5 -18.469 1 47.47 2 GLY B O 1
ATOM 789 N N . GLN B 1 3 ? 4.164 -24.719 -19.312 1 55.94 3 GLN B N 1
ATOM 790 C CA . GLN B 1 3 ? 4.793 -25.547 -18.281 1 55.94 3 GLN B CA 1
ATOM 791 C C . GLN B 1 3 ? 5.066 -24.734 -17.031 1 55.94 3 GLN B C 1
ATOM 793 O O . GLN B 1 3 ? 5.625 -23.641 -17.094 1 55.94 3 GLN B O 1
ATOM 798 N N . ILE B 1 4 ? 4.223 -24.875 -16.016 1 61.72 4 ILE B N 1
ATOM 799 C CA . ILE B 1 4 ? 4.531 -24.375 -14.68 1 61.72 4 ILE B CA 1
ATOM 800 C C . ILE B 1 4 ? 5.73 -25.125 -14.109 1 61.72 4 ILE B C 1
ATOM 802 O O . ILE B 1 4 ? 5.707 -26.344 -14.008 1 61.72 4 ILE B O 1
ATOM 806 N N . ARG B 1 5 ? 6.859 -24.406 -13.992 1 75 5 ARG B N 1
ATOM 807 C CA . ARG B 1 5 ? 8.117 -24.984 -13.508 1 75 5 ARG B CA 1
ATOM 808 C C . ARG B 1 5 ? 8.281 -24.75 -12.008 1 75 5 ARG B C 1
ATOM 810 O O . ARG B 1 5 ? 9.383 -24.438 -11.539 1 75 5 ARG B O 1
ATOM 817 N N . VAL B 1 6 ? 7.219 -24.641 -11.328 1 83.94 6 VAL B N 1
ATOM 818 C CA . VAL B 1 6 ? 7.309 -24.453 -9.891 1 83.94 6 VAL B CA 1
ATOM 819 C C . VAL B 1 6 ? 6.5 -25.516 -9.172 1 83.94 6 VAL B C 1
ATOM 821 O O . VAL B 1 6 ? 5.516 -26.031 -9.711 1 83.94 6 VAL B O 1
ATOM 824 N N . SER B 1 7 ? 7.004 -25.938 -8.047 1 89.88 7 SER B N 1
ATOM 825 C CA . SER B 1 7 ? 6.297 -26.938 -7.254 1 89.88 7 SER B CA 1
ATOM 826 C C . SER B 1 7 ? 5.043 -26.359 -6.613 1 89.88 7 SER B C 1
ATOM 828 O O . SER B 1 7 ? 4.926 -25.141 -6.457 1 89.88 7 SER B O 1
ATOM 830 N N . PRO B 1 8 ? 4.105 -27.25 -6.258 1 93.62 8 PRO B N 1
ATOM 831 C CA . PRO B 1 8 ? 2.93 -26.781 -5.52 1 93.62 8 PRO B CA 1
ATOM 832 C C . PRO B 1 8 ? 3.293 -26.062 -4.223 1 93.62 8 PRO B C 1
ATOM 834 O O . PRO B 1 8 ? 2.637 -25.094 -3.852 1 93.62 8 PRO B O 1
ATOM 837 N N . GLU B 1 9 ? 4.336 -26.5 -3.578 1 94.88 9 GLU B N 1
ATOM 838 C CA . GLU B 1 9 ? 4.77 -25.875 -2.328 1 94.88 9 GLU B CA 1
ATOM 839 C C . GLU B 1 9 ? 5.242 -24.453 -2.559 1 94.88 9 GLU B C 1
ATOM 841 O O . GLU B 1 9 ? 4.949 -23.562 -1.757 1 94.88 9 GLU B O 1
ATOM 846 N N . THR B 1 10 ? 5.953 -24.328 -3.58 1 94.06 10 THR B N 1
ATOM 847 C CA . THR B 1 10 ? 6.426 -22.984 -3.924 1 94.06 10 THR B CA 1
ATOM 848 C C . THR B 1 10 ? 5.254 -22.062 -4.25 1 94.06 10 THR B C 1
ATOM 850 O O . THR B 1 10 ? 5.227 -20.906 -3.816 1 94.06 10 THR B O 1
ATOM 853 N N . LEU B 1 11 ? 4.242 -22.531 -4.965 1 94.06 11 LEU B N 1
ATOM 854 C CA . LEU B 1 11 ? 3.057 -21.75 -5.297 1 94.06 11 LEU B CA 1
ATOM 855 C C . LEU B 1 11 ? 2.309 -21.328 -4.039 1 94.06 11 LEU B C 1
ATOM 857 O O . LEU B 1 11 ? 1.83 -20.203 -3.943 1 94.06 11 LEU B O 1
ATOM 861 N N . GLN B 1 12 ? 2.295 -22.219 -3.133 1 97.12 12 GLN B N 1
ATOM 862 C CA . GLN B 1 12 ? 1.609 -21.906 -1.883 1 97.12 12 GLN B CA 1
ATOM 863 C C . GLN B 1 12 ? 2.352 -20.828 -1.096 1 97.12 12 GLN B C 1
ATOM 865 O O . GLN B 1 12 ? 1.727 -19.969 -0.477 1 97.12 12 GLN B O 1
ATOM 870 N N . THR B 1 13 ? 3.65 -20.953 -1.085 1 97 13 THR B N 1
ATOM 871 C CA . THR B 1 13 ? 4.457 -19.953 -0.403 1 97 13 THR B CA 1
ATOM 872 C C . THR B 1 13 ? 4.238 -18.578 -1.023 1 97 13 THR B C 1
ATOM 874 O O . THR B 1 13 ? 4.051 -17.594 -0.309 1 97 13 THR B O 1
ATOM 877 N N . ARG B 1 14 ? 4.23 -18.484 -2.309 1 95.56 14 ARG B N 1
ATOM 878 C CA . ARG B 1 14 ? 4.004 -17.219 -2.998 1 95.56 14 ARG B CA 1
ATOM 879 C C . ARG B 1 14 ? 2.592 -16.688 -2.736 1 95.56 14 ARG B C 1
ATOM 881 O O . ARG B 1 14 ? 2.393 -15.492 -2.557 1 95.56 14 ARG B O 1
ATOM 888 N N . ALA B 1 15 ? 1.645 -17.594 -2.754 1 97.94 15 ALA B N 1
ATOM 889 C CA . ALA B 1 15 ? 0.265 -17.219 -2.453 1 97.94 15 ALA B CA 1
ATOM 890 C C . ALA B 1 15 ? 0.167 -16.516 -1.099 1 97.94 15 ALA B C 1
ATOM 892 O O . ALA B 1 15 ? -0.528 -15.508 -0.96 1 97.94 15 ALA B O 1
ATOM 893 N N . ARG B 1 16 ? 0.896 -17.031 -0.15 1 98.44 16 ARG B N 1
ATOM 894 C CA . ARG B 1 16 ? 0.875 -16.453 1.192 1 98.44 16 ARG B CA 1
ATOM 895 C C . ARG B 1 16 ? 1.475 -15.047 1.198 1 98.44 16 ARG B C 1
ATOM 897 O O . ARG B 1 16 ? 1.025 -14.18 1.947 1 98.44 16 ARG B O 1
ATOM 904 N N . GLU B 1 17 ? 2.502 -14.883 0.417 1 98.38 17 GLU B N 1
ATOM 905 C CA . GLU B 1 17 ? 3.111 -13.562 0.321 1 98.38 17 GLU B CA 1
ATOM 906 C C . GLU B 1 17 ? 2.131 -12.547 -0.257 1 98.38 17 GLU B C 1
ATOM 908 O O . GLU B 1 17 ? 2.057 -11.406 0.217 1 98.38 17 GLU B O 1
ATOM 913 N N . TYR B 1 18 ? 1.413 -12.938 -1.26 1 98.5 18 TYR B N 1
ATOM 914 C CA . TYR B 1 18 ? 0.411 -12.055 -1.845 1 98.5 18 TYR B CA 1
ATOM 915 C C . TYR B 1 18 ? -0.718 -11.781 -0.859 1 98.5 18 TYR B C 1
ATOM 917 O O . TYR B 1 18 ? -1.222 -10.656 -0.777 1 98.5 18 TYR B O 1
ATOM 925 N N . ASN B 1 19 ? -1.128 -12.773 -0.184 1 98.81 19 ASN B N 1
ATOM 926 C CA . ASN B 1 19 ? -2.166 -12.609 0.829 1 98.81 19 ASN B CA 1
ATOM 927 C C . ASN B 1 19 ? -1.733 -11.625 1.918 1 98.81 19 ASN B C 1
ATOM 929 O O . ASN B 1 19 ? -2.486 -10.719 2.277 1 98.81 19 ASN B O 1
ATOM 933 N N . LYS B 1 20 ? -0.539 -11.844 2.443 1 98.81 20 LYS B N 1
ATOM 934 C CA . LYS B 1 20 ? -0.001 -10.953 3.467 1 98.81 20 LYS B CA 1
ATOM 935 C C . LYS B 1 20 ? 0.061 -9.516 2.967 1 98.81 20 LYS B C 1
ATOM 937 O O . LYS B 1 20 ? -0.33 -8.586 3.678 1 98.81 20 LYS B O 1
ATOM 942 N N . ALA B 1 21 ? 0.548 -9.367 1.761 1 98.81 21 ALA B N 1
ATOM 943 C CA . ALA B 1 21 ? 0.664 -8.031 1.185 1 98.81 21 ALA B CA 1
ATOM 944 C C . ALA B 1 21 ? -0.708 -7.383 1.021 1 98.81 21 ALA B C 1
ATOM 946 O O . ALA B 1 21 ? -0.886 -6.203 1.331 1 98.81 21 ALA B O 1
ATOM 947 N N . SER B 1 22 ? -1.661 -8.125 0.501 1 98.88 22 SER B N 1
ATOM 948 C CA . SER B 1 22 ? -3.018 -7.613 0.342 1 98.88 22 SER B CA 1
ATOM 949 C C . SER B 1 22 ? -3.582 -7.121 1.671 1 98.88 22 SER B C 1
ATOM 951 O O . SER B 1 22 ? -4.137 -6.023 1.747 1 98.88 22 SER B O 1
ATOM 953 N N . ASN B 1 23 ? -3.406 -7.891 2.725 1 98.81 23 ASN B N 1
ATOM 954 C CA . ASN B 1 23 ? -3.904 -7.539 4.051 1 98.81 23 ASN B CA 1
ATOM 955 C C . ASN B 1 23 ? -3.201 -6.305 4.605 1 98.81 23 ASN B C 1
ATOM 957 O O . ASN B 1 23 ? -3.838 -5.445 5.219 1 98.81 23 ASN B O 1
ATOM 961 N N . GLU B 1 24 ? -1.9 -6.258 4.402 1 98.75 24 GLU B N 1
ATOM 962 C CA . GLU B 1 24 ? -1.136 -5.113 4.887 1 98.75 24 GLU B CA 1
ATOM 963 C C . GLU B 1 24 ? -1.562 -3.828 4.18 1 98.75 24 GLU B C 1
ATOM 965 O O . GLU B 1 24 ? -1.724 -2.787 4.82 1 98.75 24 GLU B O 1
ATOM 970 N N . VAL B 1 25 ? -1.758 -3.891 2.895 1 98.81 25 VAL B N 1
ATOM 971 C CA . VAL B 1 25 ? -2.193 -2.721 2.141 1 98.81 25 VAL B CA 1
ATOM 972 C C . VAL B 1 25 ? -3.564 -2.266 2.637 1 98.81 25 VAL B C 1
ATOM 974 O O . VAL B 1 25 ? -3.791 -1.072 2.844 1 98.81 25 VAL B O 1
ATOM 977 N N . ASN B 1 26 ? -4.461 -3.217 2.826 1 98.75 26 ASN B N 1
ATOM 978 C CA . ASN B 1 26 ? -5.793 -2.881 3.322 1 98.75 26 ASN B CA 1
ATOM 979 C C . ASN B 1 26 ? -5.73 -2.232 4.703 1 98.75 26 ASN B C 1
ATOM 981 O O . ASN B 1 26 ? -6.461 -1.28 4.98 1 98.75 26 ASN B O 1
ATOM 985 N N . SER B 1 27 ? -4.906 -2.762 5.531 1 98.69 27 SER B N 1
ATOM 986 C CA . SER B 1 27 ? -4.746 -2.215 6.875 1 98.69 27 SER B CA 1
ATOM 987 C C . SER B 1 27 ? -4.203 -0.79 6.828 1 98.69 27 SER B C 1
ATOM 989 O O . SER B 1 27 ? -4.707 0.092 7.531 1 98.69 27 SER B O 1
ATOM 991 N N . ILE B 1 28 ? -3.201 -0.583 6.012 1 98.69 28 ILE B N 1
ATOM 992 C CA . ILE B 1 28 ? -2.607 0.74 5.855 1 98.69 28 ILE B CA 1
ATOM 993 C C . ILE B 1 28 ? -3.662 1.724 5.355 1 98.69 28 ILE B C 1
ATOM 995 O O . ILE B 1 28 ? -3.812 2.816 5.906 1 98.69 28 ILE B O 1
ATOM 999 N N . LEU B 1 29 ? -4.383 1.349 4.332 1 98.69 29 LEU B N 1
ATOM 1000 C CA . LEU B 1 29 ? -5.406 2.207 3.75 1 98.69 29 LEU B CA 1
ATOM 1001 C C . LEU B 1 29 ? -6.473 2.559 4.785 1 98.69 29 LEU B C 1
ATOM 1003 O O . LEU B 1 29 ? -6.906 3.711 4.871 1 98.69 29 LEU B O 1
ATOM 1007 N N . SER B 1 30 ? -6.91 1.549 5.523 1 98.25 30 SER B N 1
ATOM 1008 C CA . SER B 1 30 ? -7.918 1.771 6.551 1 98.25 30 SER B CA 1
ATOM 1009 C C . SER B 1 30 ? -7.422 2.75 7.609 1 98.25 30 SER B C 1
ATOM 1011 O O . SER B 1 30 ? -8.125 3.703 7.957 1 98.25 30 SER B O 1
ATOM 1013 N N . ASN B 1 31 ? -6.246 2.529 8.133 1 97.94 31 ASN B N 1
ATOM 1014 C CA . ASN B 1 31 ? -5.648 3.406 9.133 1 97.94 31 ASN B CA 1
ATOM 1015 C C . ASN B 1 31 ? -5.516 4.836 8.617 1 97.94 31 ASN B C 1
ATOM 1017 O O . ASN B 1 31 ? -5.879 5.789 9.312 1 97.94 31 ASN B O 1
ATOM 1021 N N . LEU B 1 32 ? -5.031 5.012 7.391 1 98.38 32 LEU B N 1
ATOM 1022 C CA . LEU B 1 32 ? -4.789 6.332 6.82 1 98.38 32 LEU B CA 1
ATOM 1023 C C . LEU B 1 32 ? -6.105 7.051 6.531 1 98.38 32 LEU B C 1
ATOM 1025 O O . LEU B 1 32 ? -6.184 8.273 6.633 1 98.38 32 LEU B O 1
ATOM 1029 N N . THR B 1 33 ? -7.098 6.285 6.098 1 97.5 33 THR B N 1
ATOM 1030 C CA . THR B 1 33 ? -8.406 6.887 5.883 1 97.5 33 THR B CA 1
ATOM 1031 C C . THR B 1 33 ? -8.922 7.543 7.164 1 97.5 33 THR B C 1
ATOM 1033 O O . THR B 1 33 ? -9.438 8.664 7.133 1 97.5 33 THR B O 1
ATOM 1036 N N . GLY B 1 34 ? -8.727 6.867 8.312 1 95.38 34 GLY B N 1
ATOM 1037 C CA . GLY B 1 34 ? -9.078 7.457 9.594 1 95.38 34 GLY B CA 1
ATOM 1038 C C . GLY B 1 34 ? -8.258 8.688 9.93 1 95.38 34 GLY B C 1
ATOM 1039 O O . GLY B 1 34 ? -8.805 9.703 10.359 1 95.38 34 GLY B O 1
ATOM 1040 N N . LEU B 1 35 ? -6.988 8.625 9.703 1 94.06 35 LEU B N 1
ATOM 1041 C CA . LEU B 1 35 ? -6.098 9.742 9.984 1 94.06 35 LEU B CA 1
ATOM 1042 C C . LEU B 1 35 ? -6.453 10.945 9.109 1 94.06 35 LEU B C 1
ATOM 1044 O O . LEU B 1 35 ? -6.473 12.086 9.594 1 94.06 35 LEU B O 1
ATOM 1048 N N . GLN B 1 36 ? -6.719 10.672 7.871 1 93.25 36 GLN B N 1
ATOM 1049 C CA . GLN B 1 36 ? -7.07 11.734 6.934 1 93.25 36 GLN B CA 1
ATOM 1050 C C . GLN B 1 36 ? -8.359 12.438 7.359 1 93.25 36 GLN B C 1
ATOM 1052 O O . GLN B 1 36 ? -8.461 13.664 7.273 1 93.25 36 GLN B O 1
ATOM 1057 N N . GLN B 1 37 ? -9.344 11.727 7.793 1 90.12 37 GLN B N 1
ATOM 1058 C CA . GLN B 1 37 ? -10.602 12.305 8.266 1 90.12 37 GLN B CA 1
ATOM 1059 C C . GLN B 1 37 ? -10.375 13.195 9.484 1 90.12 37 GLN B C 1
ATOM 1061 O O . GLN B 1 37 ? -10.938 14.289 9.578 1 90.12 37 GLN B O 1
ATOM 1066 N N . THR B 1 38 ? -9.555 12.727 10.383 1 88.94 38 THR B N 1
ATOM 1067 C CA . THR B 1 38 ? -9.227 13.484 11.578 1 88.94 38 THR B CA 1
ATOM 1068 C C . THR B 1 38 ? -8.492 14.773 11.219 1 88.94 38 THR B C 1
ATOM 1070 O O . THR B 1 38 ? -8.82 15.852 11.719 1 88.94 38 THR B O 1
ATOM 1073 N N . LEU B 1 39 ? -7.539 14.672 10.312 1 86.69 39 LEU B N 1
ATOM 1074 C CA . LEU B 1 39 ? -6.754 15.82 9.883 1 86.69 39 LEU B CA 1
ATOM 1075 C C . LEU B 1 39 ? -7.633 16.859 9.188 1 86.69 39 LEU B C 1
ATOM 1077 O O . LEU B 1 39 ? -7.484 1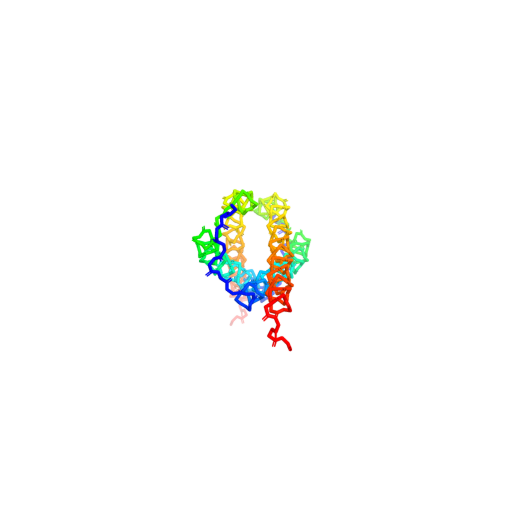8.062 9.414 1 86.69 39 LEU B O 1
ATOM 1081 N N . ALA B 1 40 ? -8.453 16.375 8.336 1 83.38 40 ALA B N 1
ATOM 1082 C CA . ALA B 1 40 ? -9.352 17.266 7.617 1 83.38 40 ALA B CA 1
ATOM 1083 C C . ALA B 1 40 ? -10.211 18.078 8.586 1 83.38 40 ALA B C 1
ATOM 1085 O O . ALA B 1 40 ? -10.539 19.234 8.32 1 83.38 40 ALA B O 1
ATOM 1086 N N . SER B 1 41 ? -10.531 17.5 9.742 1 83 41 SER B N 1
ATOM 1087 C CA . SER B 1 41 ? -11.383 18.188 10.719 1 83 41 SER B CA 1
ATOM 1088 C C . SER B 1 41 ? -10.578 19.156 11.57 1 83 41 SER B C 1
ATOM 1090 O O . SER B 1 41 ? -11.141 20.078 12.172 1 83 41 SER B O 1
ATOM 1092 N N . GLU B 1 42 ? -9.336 18.938 11.633 1 78.94 42 GLU B N 1
ATOM 1093 C CA . GLU B 1 42 ? -8.477 19.719 12.516 1 78.94 42 GLU B CA 1
ATOM 1094 C C . GLU B 1 42 ? -7.785 20.844 11.758 1 78.94 42 GLU B C 1
ATOM 1096 O O . GLU B 1 42 ? -7.312 21.812 12.367 1 78.94 42 GLU B O 1
ATOM 1101 N N . TRP B 1 43 ? -7.688 20.609 10.461 1 71.5 43 TRP B N 1
ATOM 1102 C CA . TRP B 1 43 ? -6.914 21.547 9.641 1 71.5 43 TRP B CA 1
ATOM 1103 C C . TRP B 1 43 ? -7.832 22.375 8.758 1 71.5 43 TRP B C 1
ATOM 1105 O O . TRP B 1 43 ? -8.719 21.844 8.094 1 71.5 43 TRP B O 1
ATOM 1115 N N . GLU B 1 44 ? -7.922 23.672 9.195 1 66 44 GLU B N 1
ATOM 1116 C CA . GLU B 1 44 ? -8.625 24.625 8.336 1 66 44 GLU B CA 1
ATOM 1117 C C . GLU B 1 44 ? -7.676 25.25 7.32 1 66 44 GLU B C 1
ATOM 1119 O O . GLU B 1 44 ? -6.582 25.688 7.676 1 66 44 GLU B O 1
ATOM 1124 N N . GLY B 1 45 ? -7.738 24.766 5.992 1 66.75 45 GLY B N 1
ATOM 1125 C CA . GLY B 1 45 ? -6.926 25.484 5.027 1 66.75 45 GLY B CA 1
ATOM 1126 C C . GLY B 1 45 ? -6.789 24.766 3.699 1 66.75 45 GLY B C 1
ATOM 1127 O O . GLY B 1 45 ? -7.035 23.562 3.609 1 66.75 45 GLY B O 1
ATOM 1128 N N . GLN B 1 46 ? -6.371 25.578 2.783 1 66.5 46 GLN B N 1
ATOM 1129 C CA . GLN B 1 46 ? -6.301 25.188 1.377 1 66.5 46 GLN B CA 1
ATOM 1130 C C . GLN B 1 46 ? -5.223 24.141 1.149 1 66.5 46 GLN B C 1
ATOM 1132 O O . GLN B 1 46 ? -5.359 23.281 0.273 1 66.5 46 GLN B O 1
ATOM 1137 N N . ALA B 1 47 ? -4.164 24.172 2.008 1 67.38 47 ALA B N 1
ATOM 1138 C CA . ALA B 1 47 ? -3.039 23.281 1.747 1 67.38 47 ALA B CA 1
ATOM 1139 C C . ALA B 1 47 ? -3.451 21.812 1.903 1 67.38 47 ALA B C 1
ATOM 1141 O O . ALA B 1 47 ? -3.1 20.969 1.073 1 67.38 47 ALA B O 1
ATOM 1142 N N . PHE B 1 48 ? -4.297 21.547 2.816 1 79.19 48 PHE B N 1
ATOM 1143 C CA . PHE B 1 48 ? -4.652 20.156 3.072 1 79.19 48 PHE B CA 1
ATOM 1144 C C . PHE B 1 48 ? -5.758 19.688 2.127 1 79.19 48 PHE B C 1
ATOM 1146 O O . PHE B 1 48 ? -5.91 18.5 1.883 1 79.19 48 PHE B O 1
ATOM 1153 N N . GLN B 1 49 ? -6.328 20.672 1.575 1 85.69 49 GLN B N 1
ATOM 1154 C CA . GLN B 1 49 ? -7.375 20.297 0.625 1 85.69 49 GLN B CA 1
ATOM 1155 C C . GLN B 1 49 ? -6.789 19.625 -0.608 1 85.69 49 GLN B C 1
ATOM 1157 O O . GLN B 1 49 ? -7.391 18.703 -1.157 1 85.69 49 GLN B O 1
ATOM 1162 N N . GLY B 1 50 ? -5.656 20.078 -1.02 1 89.19 50 GLY B N 1
ATOM 1163 C CA . GLY B 1 50 ? -4.992 19.438 -2.146 1 89.19 50 GLY B CA 1
ATOM 1164 C C . GLY B 1 50 ? -4.57 18.016 -1.863 1 89.19 50 GLY B C 1
ATOM 1165 O O . GLY B 1 50 ? -4.801 17.125 -2.68 1 89.19 50 GLY B O 1
ATOM 1166 N N . PHE B 1 51 ? -4.078 17.859 -0.678 1 92.44 51 PHE B N 1
ATOM 1167 C CA . PHE B 1 51 ? -3.668 16.516 -0.29 1 92.44 51 PHE B CA 1
ATOM 1168 C C . PHE B 1 51 ? -4.879 15.594 -0.17 1 92.44 51 PHE B C 1
ATOM 1170 O O . PHE B 1 51 ? -4.828 14.438 -0.592 1 92.44 51 PHE B O 1
ATOM 1177 N N . ASP B 1 52 ? -5.875 16.125 0.419 1 92.94 52 ASP B N 1
ATOM 1178 C CA . ASP B 1 52 ? -7.098 15.344 0.59 1 92.94 52 ASP B CA 1
ATOM 1179 C C . ASP B 1 52 ? -7.668 14.914 -0.76 1 92.94 52 ASP B C 1
ATOM 1181 O O . ASP B 1 52 ? -8.094 13.766 -0.922 1 92.94 52 ASP B O 1
ATOM 1185 N N . ARG B 1 53 ? -7.68 15.812 -1.72 1 94.31 53 ARG B N 1
ATOM 1186 C CA . ARG B 1 53 ? -8.172 15.5 -3.059 1 94.31 53 ARG B CA 1
ATOM 1187 C C . ARG B 1 53 ? -7.352 14.391 -3.703 1 94.31 53 ARG B C 1
ATOM 1189 O O . ARG B 1 53 ? -7.91 13.438 -4.246 1 94.31 53 ARG B O 1
ATOM 1196 N N . GLN B 1 54 ? -6.074 14.57 -3.627 1 96.44 54 GLN B N 1
ATOM 1197 C CA . GLN B 1 54 ? -5.203 13.555 -4.207 1 96.44 54 GLN B CA 1
ATOM 1198 C C . GLN B 1 54 ? -5.383 12.211 -3.504 1 96.44 54 GLN B C 1
ATOM 1200 O O . GLN B 1 54 ? -5.395 11.164 -4.152 1 96.44 54 GLN B O 1
ATOM 1205 N N . PHE B 1 55 ? -5.504 12.211 -2.221 1 97.81 55 PHE B N 1
ATOM 1206 C CA . PHE B 1 55 ? -5.719 10.992 -1.443 1 97.81 55 PHE B CA 1
ATOM 1207 C C . PHE B 1 55 ? -6.977 10.273 -1.906 1 97.81 55 PHE B C 1
ATOM 1209 O O . PHE B 1 55 ? -6.945 9.062 -2.162 1 97.81 55 PHE B O 1
ATOM 1216 N N . ASN B 1 56 ? -7.992 10.977 -2.027 1 97 56 ASN B N 1
ATOM 1217 C CA . ASN B 1 56 ? -9.273 10.391 -2.396 1 97 56 ASN B CA 1
ATOM 1218 C C . ASN B 1 56 ? -9.266 9.875 -3.834 1 97 56 ASN B C 1
ATOM 1220 O O . ASN B 1 56 ? -9.977 8.922 -4.164 1 97 56 ASN B O 1
ATOM 1224 N N . GLU B 1 57 ? -8.453 10.445 -4.66 1 98.06 57 GLU B N 1
ATOM 1225 C CA . GLU B 1 57 ? -8.297 9.977 -6.039 1 98.06 57 GLU B CA 1
ATOM 1226 C C . GLU B 1 57 ? -7.516 8.672 -6.098 1 98.06 57 GLU B C 1
ATOM 1228 O O . GLU B 1 57 ? -7.832 7.789 -6.898 1 98.06 57 GLU B O 1
ATOM 1233 N N . LEU B 1 58 ? -6.578 8.609 -5.262 1 98.56 58 LEU B N 1
ATOM 1234 C 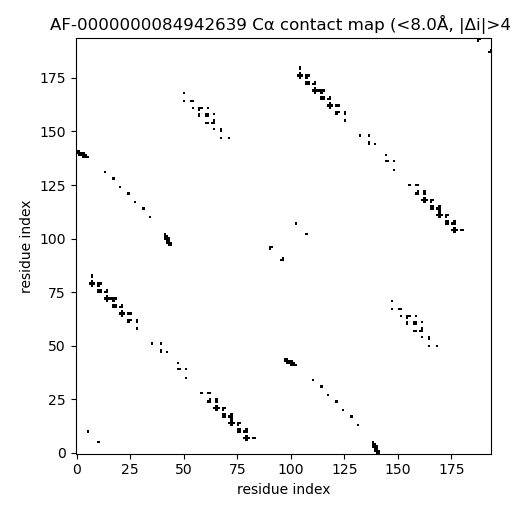CA . LEU B 1 58 ? -5.664 7.469 -5.336 1 98.56 58 LEU B CA 1
ATOM 1235 C C . LEU B 1 58 ? -6.184 6.301 -4.504 1 98.56 58 LEU B C 1
ATOM 1237 O O . LEU B 1 58 ? -5.871 5.14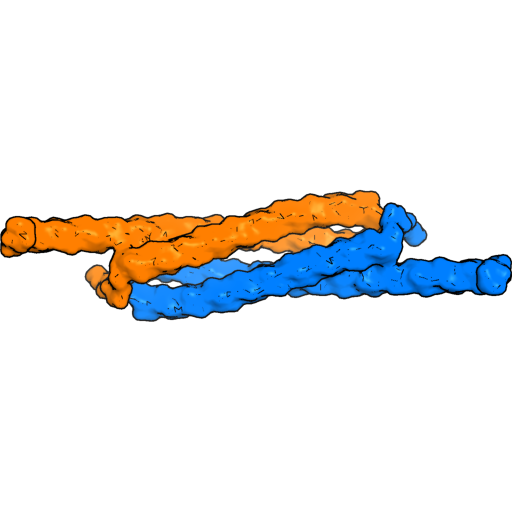5 -4.789 1 98.56 58 LEU B O 1
ATOM 1241 N N . LYS B 1 59 ? -6.973 6.582 -3.486 1 98.56 59 LYS B N 1
ATOM 1242 C CA . LYS B 1 59 ? -7.461 5.574 -2.549 1 98.56 59 LYS B CA 1
ATOM 1243 C C . LYS B 1 59 ? -8.117 4.41 -3.285 1 98.56 59 LYS B C 1
ATOM 1245 O O . LYS B 1 59 ? -7.801 3.248 -3.029 1 98.56 59 LYS B O 1
ATOM 1250 N N . PRO B 1 60 ? -8.992 4.629 -4.234 1 98.56 60 PRO B N 1
ATOM 1251 C CA . PRO B 1 60 ? -9.617 3.502 -4.93 1 98.56 60 PRO B CA 1
ATOM 1252 C C . PRO B 1 60 ? -8.617 2.668 -5.727 1 98.56 60 PRO B C 1
ATOM 1254 O O . PRO B 1 60 ? -8.797 1.458 -5.879 1 98.56 60 PRO B O 1
ATOM 1257 N N . LYS B 1 61 ? -7.605 3.293 -6.25 1 98.69 61 LYS B N 1
ATOM 1258 C CA . LYS B 1 61 ? -6.586 2.559 -6.996 1 98.69 61 LYS B CA 1
ATOM 1259 C C . LYS B 1 61 ? -5.77 1.659 -6.074 1 98.69 61 LYS B C 1
ATOM 1261 O O . LYS B 1 61 ? -5.414 0.54 -6.445 1 98.69 61 LYS B O 1
ATOM 1266 N N . VAL B 1 62 ? -5.484 2.129 -4.938 1 98.75 62 VAL B N 1
ATOM 1267 C CA . VAL B 1 62 ? -4.766 1.332 -3.947 1 98.75 62 VAL B CA 1
ATOM 1268 C C . VAL B 1 62 ? -5.633 0.153 -3.508 1 98.75 62 VAL B C 1
ATOM 1270 O O . VAL B 1 62 ? -5.133 -0.959 -3.326 1 98.75 62 VAL B O 1
ATOM 1273 N N . ARG B 1 63 ? -6.895 0.398 -3.312 1 98.81 63 ARG B N 1
ATOM 1274 C CA . ARG B 1 63 ? -7.816 -0.683 -2.98 1 98.81 63 ARG B CA 1
ATOM 1275 C C . ARG B 1 63 ? -7.863 -1.726 -4.09 1 98.81 63 ARG B C 1
ATOM 1277 O O . ARG B 1 63 ? -7.852 -2.928 -3.822 1 98.81 63 ARG B O 1
ATOM 1284 N N . GLU B 1 64 ? -7.938 -1.254 -5.281 1 98.81 64 GLU B N 1
ATOM 1285 C CA . GLU B 1 64 ? -7.914 -2.158 -6.426 1 98.81 64 GLU B CA 1
ATOM 1286 C C . GLU B 1 64 ? -6.645 -3.008 -6.434 1 98.81 64 GLU B C 1
ATOM 1288 O O . GLU B 1 64 ? -6.684 -4.188 -6.785 1 98.81 64 GLU B O 1
ATOM 1293 N N . PHE B 1 65 ? -5.59 -2.385 -6.129 1 98.88 65 PHE B N 1
ATOM 1294 C CA . PHE B 1 65 ? -4.324 -3.107 -6.047 1 98.88 65 PHE B CA 1
ATOM 1295 C C . PHE B 1 65 ? -4.406 -4.223 -5.012 1 98.88 65 PHE B C 1
ATOM 1297 O O . PHE B 1 65 ? -4.035 -5.363 -5.293 1 98.88 65 PHE B O 1
ATOM 1304 N N . ALA B 1 66 ? -4.895 -3.922 -3.82 1 98.81 66 ALA B N 1
ATOM 1305 C CA . ALA B 1 66 ? -5.047 -4.941 -2.785 1 98.81 66 ALA B CA 1
ATOM 1306 C C . ALA B 1 66 ? -5.938 -6.082 -3.266 1 98.81 66 ALA B C 1
ATOM 1308 O O . ALA B 1 66 ? -5.656 -7.254 -3.004 1 98.81 66 ALA B O 1
ATOM 1309 N N . GLU B 1 67 ? -6.984 -5.77 -3.949 1 98.81 67 GLU B N 1
ATOM 1310 C CA . GLU B 1 67 ? -7.898 -6.777 -4.48 1 98.81 67 GLU B CA 1
ATOM 1311 C C . GLU B 1 67 ? -7.203 -7.66 -5.516 1 98.81 67 GLU B C 1
ATOM 1313 O O . GLU B 1 67 ? -7.422 -8.875 -5.547 1 98.81 67 GLU B O 1
ATOM 1318 N N . LEU B 1 68 ? -6.461 -6.996 -6.391 1 98.69 68 LEU B N 1
ATOM 1319 C CA . LEU B 1 68 ? -5.688 -7.75 -7.371 1 98.69 68 LEU B CA 1
ATOM 1320 C C . LEU B 1 68 ? -4.777 -8.766 -6.684 1 98.69 68 LEU B C 1
ATOM 1322 O O . LEU B 1 68 ? -4.695 -9.922 -7.105 1 98.69 68 LEU B O 1
ATOM 1326 N N . LEU B 1 69 ? -4.051 -8.328 -5.648 1 98.75 69 LEU B N 1
ATOM 1327 C CA . LEU B 1 69 ? -3.148 -9.211 -4.914 1 98.75 69 LEU B CA 1
ATOM 1328 C C . LEU B 1 69 ? -3.902 -10.406 -4.336 1 98.75 69 LEU B C 1
ATOM 1330 O O . LEU B 1 69 ? -3.398 -11.531 -4.355 1 98.75 69 LEU B O 1
ATOM 1334 N N . GLU B 1 70 ? -5.051 -10.156 -3.811 1 98.69 70 GLU B N 1
ATOM 1335 C CA . GLU B 1 70 ? -5.875 -11.242 -3.285 1 98.69 70 GLU B CA 1
ATOM 1336 C C . GLU B 1 70 ? -6.281 -12.211 -4.387 1 98.69 70 GLU B C 1
ATOM 1338 O O . GLU B 1 70 ? -6.273 -13.43 -4.184 1 98.69 70 GLU B O 1
ATOM 1343 N N . GLN B 1 71 ? -6.633 -11.719 -5.531 1 97.88 71 GLN B N 1
ATOM 1344 C CA . GLN B 1 71 ? -6.984 -12.57 -6.664 1 97.88 71 GLN B CA 1
ATOM 1345 C C . GLN B 1 71 ? -5.797 -13.43 -7.098 1 97.88 71 GLN B C 1
ATOM 1347 O O . GLN B 1 71 ? -5.965 -14.602 -7.434 1 97.88 71 GLN B O 1
ATOM 1352 N N . ILE B 1 72 ? -4.684 -12.828 -7.113 1 96.69 72 ILE B N 1
ATOM 1353 C CA . ILE B 1 72 ? -3.48 -13.578 -7.461 1 96.69 72 ILE B CA 1
ATOM 1354 C C . ILE B 1 72 ? -3.254 -14.688 -6.438 1 96.69 72 ILE B C 1
ATOM 1356 O O . ILE B 1 72 ? -2.965 -15.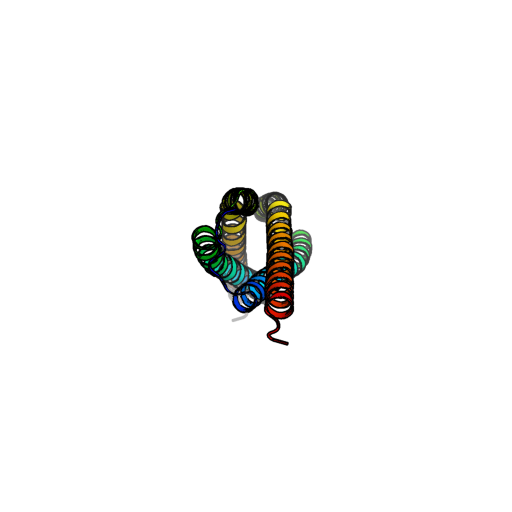828 -6.805 1 96.69 72 ILE B O 1
ATOM 1360 N N . ASN B 1 73 ? -3.338 -14.312 -5.164 1 97.94 73 ASN B N 1
ATOM 1361 C CA . ASN B 1 73 ? -3.252 -15.32 -4.109 1 97.94 73 ASN B CA 1
ATOM 1362 C C . ASN B 1 73 ? -4.188 -16.5 -4.379 1 97.94 73 ASN B C 1
ATOM 1364 O O . ASN B 1 73 ? -3.76 -17.641 -4.371 1 97.94 73 ASN B O 1
ATOM 1368 N N . LEU B 1 74 ? -5.406 -16.203 -4.664 1 97.69 74 LEU B N 1
ATOM 1369 C CA . LEU B 1 74 ? -6.406 -17.25 -4.867 1 97.69 74 LEU B CA 1
ATOM 1370 C C . LEU B 1 74 ? -6.066 -18.094 -6.086 1 97.69 74 LEU B C 1
ATOM 1372 O O . LEU B 1 74 ? -6.234 -19.328 -6.059 1 97.69 74 LEU B O 1
ATOM 1376 N N . GLN B 1 75 ? -5.598 -17.453 -7.133 1 94.06 75 GLN B N 1
ATOM 1377 C CA . GLN B 1 75 ? -5.199 -18.172 -8.336 1 94.06 75 GLN B CA 1
ATOM 1378 C C . GLN B 1 75 ? -4.016 -19.094 -8.062 1 94.06 75 GLN B C 1
ATOM 1380 O O . GLN B 1 75 ? -3.971 -20.219 -8.562 1 94.06 75 GLN B O 1
ATOM 1385 N N . LEU B 1 76 ? -3.039 -18.625 -7.312 1 95.12 76 LEU B N 1
ATOM 1386 C CA . LEU B 1 76 ? -1.858 -19.422 -6.988 1 95.12 76 LEU B CA 1
ATOM 1387 C C . LEU B 1 76 ? -2.227 -20.625 -6.117 1 95.12 76 LEU B C 1
ATOM 1389 O O . LEU B 1 76 ? -1.719 -21.719 -6.324 1 95.12 76 LEU B O 1
ATOM 1393 N N . VAL B 1 77 ? -3.098 -20.406 -5.16 1 97.12 77 VAL B N 1
ATOM 1394 C CA . VAL B 1 77 ? -3.561 -21.5 -4.309 1 97.12 77 VAL B CA 1
ATOM 1395 C C . VAL B 1 77 ? -4.266 -22.547 -5.156 1 97.12 77 VAL B C 1
ATOM 1397 O O . VAL B 1 77 ? -4.016 -23.75 -5 1 97.12 77 VAL B O 1
ATOM 1400 N N . SER B 1 78 ? -5.141 -22.094 -6.02 1 95.56 78 SER B N 1
ATOM 1401 C CA . SER B 1 78 ? -5.875 -23 -6.898 1 95.56 78 SER B CA 1
ATOM 1402 C C . SER B 1 78 ? -4.922 -23.797 -7.789 1 95.56 78 SER B C 1
ATOM 1404 O O . SER B 1 78 ? -5.094 -25.016 -7.965 1 95.56 78 SER B O 1
ATOM 1406 N N . ALA B 1 79 ? -3.943 -23.109 -8.359 1 91.88 79 ALA B N 1
ATOM 1407 C CA . ALA B 1 79 ? -2.955 -23.766 -9.211 1 91.88 79 ALA B CA 1
ATOM 1408 C C . ALA B 1 79 ? -2.176 -24.828 -8.422 1 91.88 79 ALA B C 1
ATOM 1410 O O . ALA B 1 79 ? -1.938 -25.922 -8.914 1 91.88 79 ALA B O 1
ATOM 1411 N N . ALA B 1 80 ? -1.776 -24.469 -7.219 1 93.94 80 ALA B N 1
ATOM 1412 C CA . ALA B 1 80 ? -1.047 -25.406 -6.367 1 93.94 80 ALA B CA 1
ATOM 1413 C C . ALA B 1 80 ? -1.875 -26.656 -6.09 1 93.94 80 ALA B C 1
ATOM 1415 O O . ALA B 1 80 ? -1.362 -27.781 -6.16 1 93.94 80 ALA B O 1
ATOM 1416 N N . ARG B 1 81 ? -3.09 -26.5 -5.816 1 95.81 81 ARG B N 1
ATOM 1417 C CA . ARG B 1 81 ? -3.986 -27.625 -5.535 1 95.81 81 ARG B CA 1
ATOM 1418 C C . ARG B 1 81 ? -4.16 -28.5 -6.766 1 95.81 81 ARG B C 1
ATOM 1420 O O . ARG B 1 81 ? -4.148 -29.734 -6.664 1 95.81 81 ARG B O 1
ATOM 1427 N N . ALA B 1 82 ? -4.363 -27.922 -7.902 1 92.75 82 ALA B N 1
ATOM 1428 C CA . ALA B 1 82 ? -4.52 -28.672 -9.141 1 92.75 82 ALA B CA 1
ATOM 1429 C C . ALA B 1 82 ? -3.283 -29.516 -9.43 1 92.75 82 ALA B C 1
ATOM 1431 O O . ALA B 1 82 ? -3.4 -30.656 -9.875 1 92.75 82 ALA B O 1
ATOM 1432 N N . MET B 1 83 ? -2.176 -29 -9.156 1 89.5 83 MET B N 1
ATOM 1433 C CA . MET B 1 83 ? -0.923 -29.734 -9.359 1 89.5 83 MET B CA 1
ATOM 1434 C C . MET B 1 83 ? -0.83 -30.938 -8.43 1 89.5 83 MET B C 1
ATOM 1436 O O . MET B 1 83 ? -0.399 -32 -8.836 1 89.5 83 MET B O 1
ATOM 1440 N N . GLU B 1 84 ? -1.155 -30.672 -7.195 1 92.25 84 GLU B N 1
ATOM 1441 C CA . GLU B 1 84 ? -1.121 -31.766 -6.223 1 92.25 84 GLU B CA 1
ATOM 1442 C C . GLU B 1 84 ? -2.082 -32.875 -6.609 1 92.25 84 GLU B C 1
ATOM 1444 O O . GLU B 1 84 ? -1.749 -34.062 -6.488 1 92.25 84 GLU B O 1
ATOM 1449 N N . GLU B 1 85 ? -3.172 -32.562 -7.035 1 92.25 85 GLU B N 1
ATOM 1450 C CA . GLU B 1 85 ? -4.172 -33.531 -7.453 1 92.25 85 GLU B CA 1
ATOM 1451 C C . GLU B 1 85 ? -3.699 -34.312 -8.672 1 92.25 85 GLU B C 1
ATOM 1453 O O . GLU B 1 85 ? -3.922 -35.531 -8.766 1 92.25 85 GLU B O 1
ATOM 1458 N N . HIS B 1 86 ? -3.088 -33.594 -9.578 1 87 86 HIS B N 1
ATOM 1459 C CA . HIS B 1 86 ? -2.551 -34.25 -10.766 1 87 86 HIS B CA 1
ATOM 1460 C C . HIS B 1 86 ? -1.451 -35.25 -10.406 1 87 86 HIS B C 1
ATOM 1462 O O . HIS B 1 86 ? -1.428 -36.375 -10.914 1 87 86 HIS B O 1
ATOM 1468 N N . ASP B 1 87 ? -0.607 -34.844 -9.539 1 85.38 87 ASP B N 1
ATOM 1469 C CA . ASP B 1 87 ? 0.48 -35.719 -9.102 1 85.38 87 ASP B CA 1
ATOM 1470 C C . ASP B 1 87 ? -0.061 -36.969 -8.414 1 85.38 87 ASP B C 1
ATOM 1472 O O . ASP B 1 87 ? 0.461 -38.062 -8.609 1 85.38 87 ASP B O 1
ATOM 1476 N N . GLN B 1 88 ? -1.027 -36.781 -7.625 1 86.5 88 GLN B N 1
ATOM 1477 C CA . GLN B 1 88 ? -1.646 -37.938 -6.945 1 86.5 88 GLN B CA 1
ATOM 1478 C C . GLN B 1 88 ? -2.318 -38.875 -7.941 1 86.5 88 GLN B C 1
ATOM 1480 O O . GLN B 1 88 ? -2.225 -40.094 -7.809 1 86.5 88 GLN B O 1
ATOM 1485 N N . ALA B 1 89 ? -2.947 -38.344 -8.891 1 87.75 89 ALA B N 1
ATOM 1486 C CA . ALA B 1 89 ? -3.635 -39.156 -9.898 1 87.75 89 ALA B CA 1
ATOM 1487 C C . ALA B 1 89 ? -2.641 -39.938 -10.734 1 87.75 89 ALA B C 1
ATOM 1489 O O . ALA B 1 89 ? -2.893 -41.125 -11.055 1 87.75 89 ALA B O 1
ATOM 1490 N N . LEU B 1 90 ? -1.548 -39.406 -11 1 83.25 90 LEU B N 1
ATOM 1491 C CA . LEU B 1 90 ? -0.501 -40.094 -11.758 1 83.25 90 LEU B CA 1
ATOM 1492 C C . LEU B 1 90 ? 0.113 -41.219 -10.945 1 83.25 90 LEU B C 1
ATOM 1494 O O . LEU B 1 90 ? 0.394 -42.281 -11.484 1 83.25 90 LEU B O 1
ATOM 1498 N N . SER B 1 91 ? 0.296 -40.844 -9.656 1 85.12 91 SER B N 1
ATOM 1499 C CA . SER B 1 91 ? 0.868 -41.875 -8.773 1 85.12 91 SER B CA 1
ATOM 1500 C C . SER B 1 91 ? -0.054 -43.062 -8.648 1 85.12 91 SER B C 1
ATOM 1502 O O . SER B 1 91 ? 0.411 -44.219 -8.617 1 85.12 91 SER B O 1
ATOM 1504 N N . GLN B 1 92 ? -1.26 -42.906 -8.602 1 82.19 92 GLN B N 1
ATOM 1505 C CA . GLN B 1 92 ? -2.24 -43.969 -8.508 1 82.19 92 GLN B CA 1
ATOM 1506 C C . GLN B 1 92 ? -2.291 -44.781 -9.805 1 82.19 92 GLN B C 1
ATOM 1508 O O . GLN B 1 92 ? -2.424 -46 -9.766 1 82.19 92 GLN B O 1
ATOM 1513 N N . LYS B 1 93 ? -2.178 -44.156 -10.852 1 81.06 93 LYS B N 1
ATOM 1514 C CA . LYS B 1 93 ? -2.215 -44.812 -12.148 1 81.06 93 LYS B CA 1
ATOM 1515 C C . LYS B 1 93 ? -0.978 -45.688 -12.359 1 81.06 93 LYS B C 1
ATOM 1517 O O . LYS B 1 93 ? -1.058 -46.75 -12.977 1 81.06 93 LYS B O 1
ATOM 1522 N N . PHE B 1 94 ? 0.088 -45.281 -11.82 1 80.44 94 PHE B N 1
ATOM 1523 C CA . PHE B 1 94 ? 1.321 -46.031 -12 1 80.44 94 PHE B CA 1
ATOM 1524 C C . PHE B 1 94 ? 1.508 -47.031 -10.867 1 80.44 94 PHE B C 1
ATOM 1526 O O . PHE B 1 94 ? 2.486 -47.781 -10.852 1 80.44 94 PHE B O 1
ATOM 1533 N N . GLY B 1 95 ? 0.506 -47.188 -10.117 1 71 95 GLY B N 1
ATOM 1534 C CA . GLY B 1 95 ? 0.482 -48.219 -9.094 1 71 95 GLY B CA 1
ATOM 1535 C C . GLY B 1 95 ? 1.392 -47.938 -7.922 1 71 95 GLY B C 1
ATOM 1536 O O . GLY B 1 95 ? 1.863 -48.844 -7.242 1 71 95 GLY B O 1
ATOM 1537 N N . LEU B 1 96 ? 1.784 -46.594 -7.898 1 63.06 96 LEU B N 1
ATOM 1538 C CA . LEU B 1 96 ? 2.766 -46.312 -6.859 1 63.06 96 LEU B CA 1
ATOM 1539 C C . LEU B 1 96 ? 2.09 -46.156 -5.504 1 63.06 96 LEU B C 1
ATOM 1541 O O . LEU B 1 96 ? 2.764 -45.938 -4.488 1 63.06 96 LEU B O 1
ATOM 1545 N N . ASN B 1 97 ? 0.904 -46.25 -5.508 1 54.22 97 ASN B N 1
ATOM 1546 C CA . ASN B 1 97 ? 0.36 -46.406 -4.164 1 54.22 97 ASN B CA 1
ATOM 1547 C C . ASN B 1 97 ? 0.32 -47.875 -3.754 1 54.22 97 ASN B C 1
ATOM 1549 O O . ASN B 1 97 ? 0.104 -48.75 -4.594 1 54.22 97 ASN B O 1
#

Radius of gyration: 23.83 Å; Cα contacts (8 Å, |Δi|>4): 169; chains: 2; bounding box: 23×87×52 Å

Organism: NCBI:txid638301

Sequence (194 aa):
MGQIRVSPETLQTRAREYNKASNEVNSILSNLTGLQQTLASEWEGQAFQGFDRQFNELKPKVREFAELLEQINLQLVSAARAMEEHDQALSQKFGLNMGQIRVSPETLQTRAREYNKASNEVNSILSNLTGLQQTLASEWEGQAFQGFDRQFNELKPKVREFAELLEQINLQLVSAARAMEEHDQALSQKFGLN

Nearest PDB structures (foldseek):
  3o9o-assembly1_B  TM=9.754E-01  e=1.460E-06  Streptococcus agalactiae NEM316
  4j10-assembly1_A  TM=8.469E-01  e=1.917E-04  Bacillus anthracis str. Sterne
  4j7k-assembly1_A  TM=8.448E-01  e=1.699E-04  Bacillus anthracis str. Sterne
  4j7j-assembly1_A  TM=8.375E-01  e=3.295E-04  Bacillus anthracis str. Sterne
  4j11-assembly1_A  TM=8.411E-01  e=3.500E-04  Bacillus anthracis str. Sterne